Protein 1TY4 (pdb70)

Foldseek 3Di:
DPLLPQLLLLLLLLLQVLLVVLVGDPPRDDRVVDDDPLSVNLLVVVCVVCVVVLVVVLVVCVPPVVSDDVVVVVVLVCLCVVDDPAQSAPVSSSVLSSSLSNNSNVPDPVCPVCNVVSSVSSSVVCVVRPPVGCVVRVHDSVVCVVVVCSVVVVD/DQCPDPLNQLLLLLLLLLQVLLVVLPGPPPRDDRPNDDDVLSVNLLVVLCVVPVVVLVVVLVVCVVPPVSDCVVVVVVLVCLLVPDDPAFVDPVSLSVLSSSLSNNSNVPDPVCPVCSVVSSVSSSVSVNVSCVPTCVVRVHDSVVCCVVVCSVVVD/DCVCVVVVVVVVVCVVVVPPDPVPDD/DVVCVVVVVVVVCVVVVVVVDPPD

GO terms:
  GO:0005515 protein binding (F, IPI)
  GO:0005096 GTPase activator activity (F, IDA)
  GO:0048471 perinuclear region of cytoplasm (C, IDA)
  GO:0005739 mitochondrion (C, IDA)
  GO:0005741 mitochondrial outer membrane (C, IDA)
  GO:0016020 membrane (C, IDA)
  GO:0031090 organelle membrane (C, IDA)
  GO:0043066 negative regulation of apoptotic process (P, IGI)
  GO:0043066 negative regulation of apoptotic process (P, IMP)
  GO:0043069 negative regulation of programmed cell death (P, IMP)
  GO:0010636 positive regulation of mitochondrial fusion (P, IMP)
  GO:0000423 mitophagy (P, IMP)
  GO:0005739 mitochondrion (C, EXP)
  GO:0043065 positive regulation of apoptotic process (P, EXP)
  GO:1900118 negative regulation of execution phase of apoptosis (P, IMP)
  GO:0098793 presynapse (C, IDA)
  GO:0043025 neuronal cell body (C, IDA)
  GO:0005737 cytoplasm (C, IDA)
  GO:0016485 protein processing (P, IDA)
  GO:0031333 negative regulation of protein-containing complex assembly (P, IDA)

InterPro domains:
  IPR002475 Bcl2-like [PS50062] (116-223)
  IPR003093 Apoptosis regulator, Bcl-2 protein, BH4 [PF02180] (76-100)
  IPR003093 Apoptosis regulator, Bcl-2 protein, BH4 [PS50063] (80-99)
  IPR003093 Apoptosis regulator, Bcl-2 protein, BH4 [SM00265] (76-102)
  IPR020717 Apoptosis regulator, Bcl-2, BH1 motif, conserved site [PS01080] (160-179)
  IPR026298 Bcl-2 family [PTHR11256] (74-233)
  IPR026298 Bcl-2 family [cd06845] (86-227)
  IPR036834 Bcl-2-like superfamily [G3DSA:1.10.437.10] (67-251)
  IPR036834 Bcl-2-like superfamily [SSF56854] (71-233)
  IPR046371 Bcl-2, Bcl-2 homology region 1-3 [PF00452] (116-221)
  IPR046371 Bcl-2, Bcl-2 homology region 1-3 [SM00337] (116-221)

Secondary structure (DSSP, 8-state):
--GGG-HHHHHHHHHHHHHHHT---TTPPP-TT---TTT----HHHHHHHHHHHHHHHHHHHTSGGG-SHHHHHHHHHHHHS--SS---HHHHHHHHHHHHHHHH---TTTGGGHHHHHHHHHHHHHHHHTTSSTTTT--TTT--TTT--TGGG-/-GGGSGGG-HHHHHHHHHHHHHHHT---TTPPP-TT---TTT----HHHHHHTHHHHHHHHHHHHTSGGG-SHHHHHHHHHHHHS--SS---HHHHHHHHHHHHHHHH---HHHHTTHHHHHHHHHHHHHHHHHTTTTTTT--TTT--TTT--TTT-/--HHHHHHHHHH--HHHHH---S---/--HHHHHHHHHH--HHHHH-----

Solvent-accessible surface area: 18486 Å² total

Nearest PDB structures (foldseek):
  1pq1-assembly1_A  TM=7.689E-01  e=1.320E-03  Mus musculus
  6o6f-assembly2_B  TM=6.366E-01  e=3.221E-03  Homo sapiens
  6b4u-assembly1_A  TM=5.706E-01  e=8.676E-03  Homo sapiens
  2mhs-assembly1_A  TM=6.722E-01  e=3.474E-02  Homo sapiens
  4zbi-assembly4_D  TM=5.937E-01  e=2.712E-02  Homo sapiens

B-factor: mean 44.04, std 20.08, range [1.0, 125.88]

Radius of gyration: 24.67 Å; Cα contacts (8 Å, |Δi|>4): 377; chains: 4; bounding box: 52×61×64 Å

Organism: Caenorhabditis elegans (NCBI:txid6239)

Structure (mmCIF, N/CA/C/O backbone):
data_1TY4
#
_entry.id   1TY4
#
_cell.length_a   93.713
_cell.length_b   93.713
_cell.length_c   57.447
_cell.angle_alpha   90.00
_cell.angle_beta   90.00
_cell.angle_gamma   90.00
#
_symmetry.space_group_name_H-M   'P 43'
#
loop_
_entity.id
_entity.type
_entity.pdbx_description
1 polymer 'Apoptosis regulator ced-9'
2 polymer 'EGg Laying defective EGL-1, programmed cell death activator'
3 water water
#
loop_
_atom_site.group_PDB
_atom_site.id
_atom_site.type_symbol
_atom_site.label_atom_id
_atom_site.label_alt_id
_atom_site.label_comp_id
_atom_site.label_asym_id
_atom_site.label_entity_id
_atom_site.label_seq_id
_atom_site.pdbx_PDB_ins_code
_atom_site.Cartn_x
_atom_site.Cartn_y
_atom_site.Cartn_z
_atom_site.occupancy
_atom_site.B_iso_or_equiv
_atom_site.auth_seq_id
_atom_site.auth_comp_id
_atom_site.auth_asym_id
_atom_site.auth_atom_id
_atom_site.pdbx_PDB_model_num
ATOM 1 N N . GLU A 1 7 ? 66.771 69.657 -14.023 1.00 68.61 74 GLU A N 1
ATOM 2 C CA . GLU A 1 7 ? 66.490 68.300 -13.470 1.00 67.84 74 GLU A CA 1
ATOM 3 C C . GLU A 1 7 ? 66.812 67.214 -14.494 1.00 66.47 74 GLU A C 1
ATOM 4 O O . GLU A 1 7 ? 65.958 66.821 -15.292 1.00 66.51 74 GLU A O 1
ATOM 6 N N . GLU A 1 8 ? 68.052 66.737 -14.470 1.00 61.77 75 GLU A N 1
ATOM 7 C CA . GLU A 1 8 ? 68.489 65.687 -15.385 1.00 57.95 75 GLU A CA 1
ATOM 8 C C . GLU A 1 8 ? 67.694 64.416 -15.100 1.00 54.26 75 GLU A C 1
ATOM 9 O O . GLU A 1 8 ? 67.652 63.953 -13.963 1.00 53.58 75 GLU A O 1
ATOM 15 N N . PRO A 1 9 ? 67.063 63.830 -16.133 1.00 51.15 76 PRO A N 1
ATOM 16 C CA . PRO A 1 9 ? 66.278 62.605 -15.935 1.00 48.67 76 PRO A CA 1
ATOM 17 C C . PRO A 1 9 ? 67.123 61.538 -15.253 1.00 46.10 76 PRO A C 1
ATOM 18 O O . PRO A 1 9 ? 66.618 60.648 -14.565 1.00 44.84 76 PRO A O 1
ATOM 22 N N . ARG A 1 10 ? 68.426 61.663 -15.459 1.00 42.44 77 ARG A N 1
ATOM 23 C CA . ARG A 1 10 ? 69.432 60.771 -14.902 1.00 39.57 77 ARG A CA 1
ATOM 24 C C . ARG A 1 10 ? 69.416 60.803 -13.366 1.00 36.01 77 ARG A C 1
ATOM 25 O O . ARG A 1 10 ? 69.729 59.817 -12.705 1.00 32.32 77 ARG A O 1
ATOM 33 N N . LEU A 1 11 ? 69.040 61.943 -12.804 1.00 35.00 78 LEU A N 1
ATOM 34 C CA . LEU A 1 11 ? 69.037 62.096 -11.355 1.00 35.61 78 LEU A CA 1
ATOM 35 C C . LEU A 1 11 ? 67.653 62.055 -10.710 1.00 34.33 78 LEU A C 1
ATOM 36 O O . LEU A 1 11 ? 6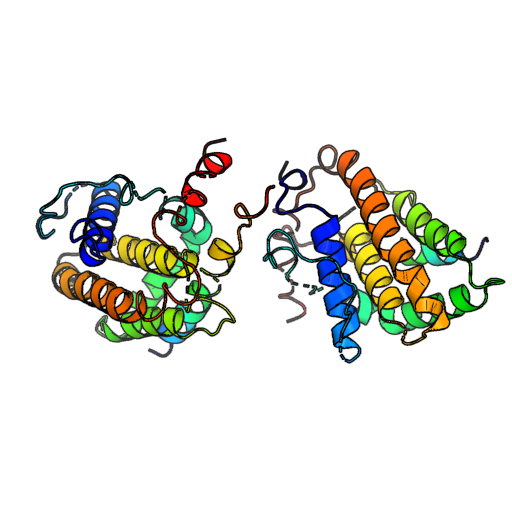7.466 62.554 -9.600 1.00 33.02 78 LEU A O 1
ATOM 41 N N . ASP A 1 12 ? 66.688 61.450 -11.395 1.00 35.55 79 ASP A N 1
ATOM 42 C CA . ASP A 1 12 ? 65.334 61.367 -10.853 1.00 35.63 79 ASP A CA 1
ATOM 43 C C . ASP A 1 12 ? 65.335 60.607 -9.533 1.00 33.40 79 ASP A C 1
ATOM 44 O O . ASP A 1 12 ? 65.899 59.519 -9.434 1.00 32.76 79 ASP A O 1
ATOM 49 N N . ILE A 1 13 ? 64.694 61.193 -8.530 1.00 31.45 80 ILE A N 1
ATOM 50 C CA . ILE A 1 13 ? 64.599 60.601 -7.201 1.00 32.15 80 ILE A CA 1
ATOM 51 C C . ILE A 1 13 ? 64.187 59.128 -7.203 1.00 31.58 80 ILE A C 1
ATOM 52 O O . ILE A 1 13 ? 64.796 58.306 -6.514 1.00 30.47 80 ILE A O 1
ATOM 57 N N . GLU A 1 14 ? 63.151 58.794 -7.966 1.00 31.73 81 GLU A N 1
ATOM 58 C CA . GLU A 1 14 ? 62.676 57.415 -8.031 1.00 31.58 81 GLU A CA 1
ATOM 59 C C . GLU A 1 14 ? 63.850 56.498 -8.364 1.00 30.17 81 GLU A C 1
ATOM 60 O O . GLU A 1 14 ? 63.932 55.363 -7.883 1.00 29.69 81 GLU A O 1
ATOM 66 N N . GLY A 1 15 ? 64.765 57.004 -9.184 1.00 29.28 82 GLY A N 1
ATOM 67 C CA . GLY A 1 15 ? 65.940 56.235 -9.555 1.00 26.85 82 GLY A CA 1
ATOM 68 C C . GLY A 1 15 ? 66.832 55.949 -8.356 1.00 27.03 82 GLY A C 1
ATOM 69 O O . GLY A 1 15 ? 67.381 54.853 -8.237 1.00 25.99 82 GLY A O 1
ATOM 70 N N . PHE A 1 16 ? 66.993 56.928 -7.467 1.00 24.64 83 PHE A N 1
ATOM 71 C CA . PHE A 1 16 ? 67.821 56.724 -6.277 1.00 26.73 83 PHE A CA 1
ATOM 72 C C . PHE A 1 16 ? 67.185 55.695 -5.343 1.00 24.80 83 PHE A C 1
ATOM 73 O O . PHE A 1 16 ? 67.859 54.820 -4.796 1.00 23.55 83 PHE A O 1
ATOM 81 N N . VAL A 1 17 ? 65.878 55.806 -5.151 1.00 26.44 84 VAL A N 1
ATOM 82 C CA . VAL A 1 17 ? 65.189 54.875 -4.273 1.00 25.17 84 VAL A CA 1
ATOM 83 C C . VAL A 1 17 ? 65.278 53.455 -4.799 1.00 26.13 84 VAL A C 1
ATOM 84 O O . VAL A 1 17 ? 65.645 52.533 -4.067 1.00 27.66 84 VAL A O 1
ATOM 88 N N . VAL A 1 18 ? 64.961 53.282 -6.074 1.00 27.60 85 VAL A N 1
ATOM 89 C CA . VAL A 1 18 ? 65.004 51.964 -6.692 1.00 30.42 85 VAL A CA 1
ATOM 90 C C . VAL A 1 18 ? 66.391 51.334 -6.601 1.00 29.90 85 VAL A C 1
ATOM 91 O O . VAL A 1 18 ? 66.528 50.176 -6.208 1.00 29.68 85 VAL A O 1
ATOM 95 N N . ASP A 1 19 ? 67.422 52.089 -6.958 1.00 28.83 86 ASP A N 1
ATOM 96 C CA . ASP A 1 19 ? 68.771 51.543 -6.893 1.00 30.29 86 ASP A CA 1
ATOM 97 C C . ASP A 1 19 ? 69.175 51.163 -5.473 1.00 28.44 86 ASP A C 1
ATOM 98 O O . ASP A 1 19 ? 69.712 50.078 -5.248 1.00 28.86 86 ASP A O 1
ATOM 103 N N . TYR A 1 20 ? 68.921 52.043 -4.510 1.00 26.73 87 TYR A N 1
ATOM 104 C CA . TYR A 1 20 ? 69.287 51.720 -3.137 1.00 25.52 87 TYR A CA 1
ATOM 105 C C . TYR A 1 20 ? 68.480 50.530 -2.607 1.00 24.90 87 TYR A C 1
ATOM 106 O O . TYR A 1 20 ? 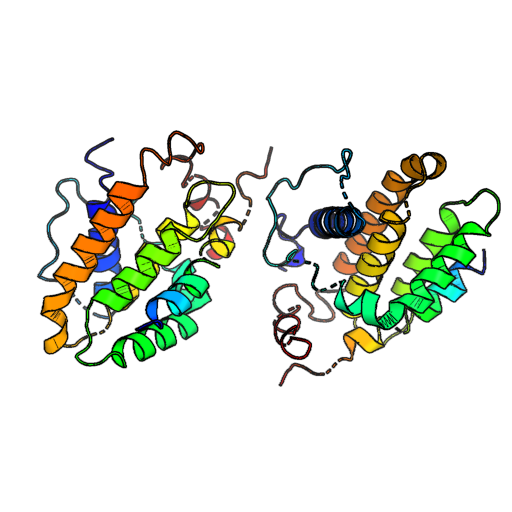69.041 49.607 -2.021 1.00 25.60 87 TYR A O 1
ATOM 115 N N . PHE A 1 21 ? 67.164 50.553 -2.790 1.00 25.83 88 PHE A N 1
ATOM 116 C CA . PHE A 1 21 ? 66.332 49.444 -2.318 1.00 25.69 88 PHE A CA 1
ATOM 117 C C . PHE A 1 21 ? 66.829 48.136 -2.936 1.00 25.03 88 PHE A C 1
ATOM 118 O O . PHE A 1 21 ? 66.951 47.117 -2.249 1.00 25.42 88 PHE A O 1
ATOM 126 N N . THR A 1 22 ? 67.133 48.167 -4.230 1.00 26.24 89 THR A N 1
ATOM 127 C CA . THR A 1 22 ? 67.632 46.972 -4.914 1.00 28.68 89 THR A CA 1
ATOM 128 C C . THR A 1 22 ? 68.952 46.535 -4.289 1.00 30.24 89 THR A C 1
ATOM 129 O O . THR A 1 22 ? 69.183 45.353 -4.043 1.00 30.93 89 THR A O 1
ATOM 133 N N . HIS A 1 23 ? 69.820 47.506 -4.038 1.00 32.11 90 HIS A N 1
ATOM 134 C CA . HIS A 1 23 ? 71.118 47.244 -3.440 1.00 32.77 90 HIS A CA 1
ATOM 135 C C . HIS A 1 23 ? 70.955 46.600 -2.065 1.00 32.55 90 HIS A C 1
ATOM 136 O O . HIS A 1 23 ? 71.554 45.561 -1.780 1.00 30.99 90 HIS A O 1
ATOM 143 N N . ARG A 1 24 ? 70.132 47.209 -1.216 1.00 31.93 91 ARG A N 1
ATOM 144 C CA . ARG A 1 24 ? 69.933 46.683 0.130 1.00 32.13 91 ARG A CA 1
ATOM 145 C C . ARG A 1 24 ? 69.296 45.294 0.137 1.00 31.97 91 ARG A C 1
ATOM 146 O O . ARG A 1 24 ? 69.668 44.446 0.948 1.00 31.05 91 ARG A O 1
ATOM 154 N N . ILE A 1 25 ? 68.339 45.058 -0.758 1.00 33.26 92 ILE A N 1
ATOM 155 C CA . ILE A 1 25 ? 67.699 43.749 -0.830 1.00 35.64 92 ILE A CA 1
ATOM 156 C C . ILE A 1 25 ? 68.739 42.696 -1.238 1.00 39.61 92 ILE A C 1
ATOM 157 O O . ILE A 1 25 ? 68.807 41.622 -0.642 1.00 37.18 92 ILE A O 1
ATOM 162 N N . ARG A 1 26 ? 69.554 43.010 -2.243 1.00 43.71 93 ARG A N 1
ATOM 163 C CA . ARG A 1 26 ? 70.579 42.076 -2.698 1.00 49.80 93 ARG A CA 1
ATOM 164 C C . ARG A 1 26 ? 71.620 41.837 -1.615 1.00 51.39 93 ARG A C 1
ATOM 165 O O . ARG A 1 26 ? 72.160 40.738 -1.497 1.00 51.34 93 ARG A O 1
ATOM 173 N N . GLN A 1 27 ? 71.896 42.868 -0.825 1.00 53.08 94 GLN A N 1
ATOM 174 C CA . GLN A 1 27 ? 72.866 42.763 0.256 1.00 55.81 94 GLN A CA 1
ATOM 175 C C . GLN A 1 27 ? 72.331 41.807 1.325 1.00 54.39 94 GLN A C 1
ATOM 176 O O . GLN A 1 27 ? 73.076 41.327 2.178 1.00 54.03 94 GLN A O 1
ATOM 182 N N . ASN A 1 28 ? 71.032 41.533 1.269 1.00 53.21 95 ASN A N 1
ATOM 183 C CA . ASN A 1 28 ? 70.393 40.652 2.236 1.00 52.35 95 ASN A CA 1
ATOM 184 C C . ASN A 1 28 ? 70.338 39.225 1.691 1.00 52.97 95 ASN A C 1
ATOM 185 O O . ASN A 1 28 ? 69.596 38.383 2.197 1.00 52.84 95 ASN A O 1
ATOM 190 N N . GLY A 1 29 ? 71.122 38.968 0.649 1.00 53.53 96 GLY A N 1
ATOM 191 C CA . GLY A 1 29 ? 71.161 37.642 0.058 1.00 55.33 96 GLY A CA 1
ATOM 192 C C . GLY A 1 29 ? 70.094 37.349 -0.979 1.00 57.58 96 GLY A C 1
ATOM 193 O O . GLY A 1 29 ? 70.050 36.247 -1.522 1.00 58.67 96 GLY A O 1
ATOM 202 N N . GLU A 1 31 ? 67.321 38.837 -4.378 1.00 69.11 98 GLU A N 1
ATOM 203 C CA . GLU A 1 31 ? 67.256 39.553 -5.645 1.00 73.38 98 GLU A CA 1
ATOM 204 C C . GLU A 1 31 ? 65.866 40.162 -5.744 1.00 72.68 98 GLU A C 1
ATOM 205 O O . GLU A 1 31 ? 64.876 39.491 -5.464 1.00 72.79 98 GLU A O 1
ATOM 211 N N . TRP A 1 32 ? 65.779 41.426 -6.135 1.00 71.85 99 TRP A N 1
ATOM 212 C CA . TRP A 1 32 ? 64.475 42.056 -6.275 1.00 72.06 99 TRP A CA 1
ATOM 213 C C . TRP A 1 32 ? 64.046 41.866 -7.726 1.00 75.38 99 TRP A C 1
ATOM 214 O O . TRP A 1 32 ? 64.614 42.474 -8.634 1.00 75.67 99 TRP A O 1
ATOM 225 N N . PHE A 1 33 ? 63.058 41.005 -7.945 1.00 79.36 100 PHE A N 1
ATOM 226 C CA . PHE A 1 33 ? 62.576 40.740 -9.295 1.00 82.86 100 PHE A CA 1
ATOM 227 C C . PHE A 1 33 ? 61.445 41.677 -9.696 1.00 80.29 100 PHE A C 1
ATOM 228 O O . PHE A 1 33 ? 60.945 41.612 -10.818 1.00 81.98 100 PHE A O 1
ATOM 236 N N . GLY A 1 34 ? 61.044 42.548 -8.778 1.00 76.95 101 GLY A N 1
ATOM 237 C CA . GLY A 1 34 ? 59.980 43.491 -9.075 1.00 72.29 101 GLY A CA 1
ATOM 238 C C . GLY A 1 34 ? 60.534 44.891 -9.245 1.00 69.30 101 GLY A C 1
ATOM 239 O O . GLY A 1 34 ? 59.784 45.857 -9.398 1.00 69.41 101 GLY A O 1
ATOM 240 N N . ALA A 1 35 ? 61.859 44.992 -9.218 1.00 65.58 102 ALA A N 1
ATOM 241 C CA . ALA A 1 35 ? 62.545 46.267 -9.357 1.00 63.15 102 ALA A CA 1
ATOM 242 C C . ALA A 1 35 ? 62.364 46.853 -10.749 1.00 61.60 102 ALA A C 1
ATOM 243 O O . ALA A 1 35 ? 62.738 46.235 -11.745 1.00 59.66 102 ALA A O 1
ATOM 245 N N . PRO A 1 36 ? 61.764 48.049 -10.840 1.00 61.50 103 PRO A N 1
ATOM 246 C CA . PRO A 1 36 ? 61.596 48.626 -12.172 1.00 62.80 103 PRO A CA 1
ATOM 247 C C . PRO A 1 36 ? 62.991 48.909 -12.709 1.00 65.07 103 PRO A C 1
ATOM 248 O O . PRO A 1 36 ? 63.973 48.854 -11.963 1.00 64.22 103 PRO A O 1
ATOM 252 N N . GLY A 1 37 ? 63.087 49.205 -13.996 1.00 67.24 104 GLY A N 1
ATOM 253 C CA . GLY A 1 37 ? 64.391 49.466 -14.567 1.00 69.46 104 GLY A CA 1
ATOM 254 C C . GLY A 1 37 ? 64.875 50.895 -14.430 1.00 70.20 104 GLY A C 1
ATOM 255 O O . GLY A 1 37 ? 64.087 51.827 -14.252 1.00 70.46 104 GLY A O 1
ATOM 256 N N . LEU A 1 38 ? 66.192 51.055 -14.488 1.00 71.08 105 LEU A N 1
ATOM 257 C CA . LEU A 1 38 ? 66.823 52.365 -14.428 1.00 72.42 105 LEU A CA 1
ATOM 258 C C . LEU A 1 38 ? 67.250 52.622 -15.870 1.00 74.33 105 LEU A C 1
ATOM 259 O O . LEU A 1 38 ? 68.289 52.131 -16.318 1.00 74.50 105 LEU A O 1
ATOM 264 N N . PRO A 1 39 ? 66.447 53.391 -16.618 1.00 75.69 106 PRO A N 1
ATOM 265 C CA . PRO A 1 39 ? 66.760 53.690 -18.018 1.00 76.90 106 PRO A CA 1
ATOM 266 C C . PRO A 1 39 ? 68.205 54.087 -18.306 1.00 76.99 106 PRO A C 1
ATOM 267 O O . PRO A 1 39 ? 68.793 53.632 -19.286 1.00 78.61 106 PRO A O 1
ATOM 271 N N . CYS A 1 40 ? 68.778 54.920 -17.443 1.00 76.71 107 CYS A N 1
ATOM 272 C CA . CYS A 1 40 ? 70.147 55.399 -17.634 1.00 75.13 107 CYS A CA 1
ATOM 273 C C . CYS A 1 40 ? 71.247 54.549 -16.991 1.00 72.10 107 CYS A C 1
ATOM 274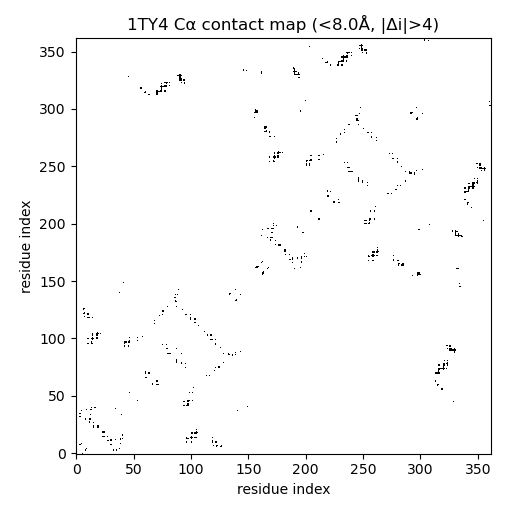 O O . CYS A 1 40 ? 72.433 54.830 -17.178 1.00 71.05 107 CYS A O 1
ATOM 277 N N . GLY A 1 41 ? 70.861 53.520 -16.240 1.00 67.77 108 GLY A N 1
ATOM 278 C CA . GLY A 1 41 ? 71.845 52.668 -15.590 1.00 61.87 108 GLY A CA 1
ATOM 279 C C . GLY A 1 41 ? 72.3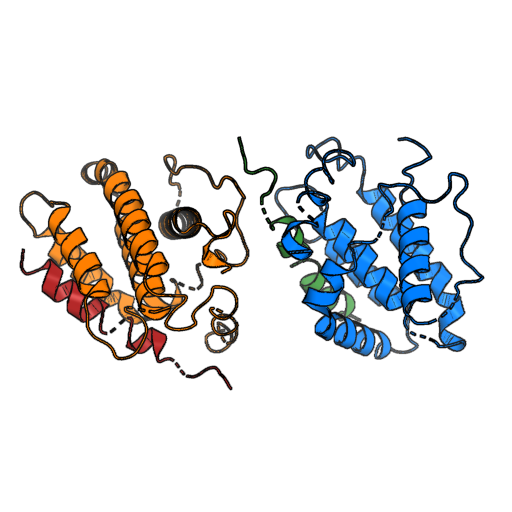30 53.222 -14.259 1.00 57.42 108 GLY A C 1
ATOM 280 O O . GLY A 1 41 ? 71.891 54.283 -13.823 1.00 55.86 108 GLY A O 1
ATOM 281 N N . VAL A 1 42 ? 73.245 52.505 -13.612 1.00 54.57 109 VAL A N 1
ATOM 282 C CA . VAL A 1 42 ? 73.789 52.921 -12.319 1.00 51.24 109 VAL A CA 1
ATOM 283 C C . VAL A 1 42 ? 74.705 54.143 -12.403 1.00 49.72 109 VAL A C 1
ATOM 284 O O . VAL A 1 42 ? 75.773 54.095 -13.009 1.00 49.40 109 VAL A O 1
ATOM 288 N N . GLN A 1 43 ? 74.284 55.227 -11.763 1.00 47.68 110 GLN A N 1
ATOM 289 C CA . GLN A 1 43 ? 75.044 56.469 -11.757 1.00 47.87 110 GLN A CA 1
ATOM 290 C C . GLN A 1 43 ? 76.044 56.539 -10.604 1.00 47.05 110 GLN A C 1
ATOM 291 O O . GLN A 1 43 ? 75.965 55.765 -9.647 1.00 48.26 110 GLN A O 1
ATOM 297 N N . PRO A 1 44 ? 77.014 57.465 -10.690 1.00 44.82 111 PRO A N 1
ATOM 298 C CA . PRO A 1 44 ? 77.998 57.594 -9.613 1.00 42.37 111 PRO A CA 1
ATOM 299 C C . PRO A 1 44 ? 77.316 58.213 -8.392 1.00 39.49 111 PRO A C 1
ATOM 300 O O . PRO A 1 44 ? 77.713 57.970 -7.253 1.00 38.05 111 PRO A O 1
ATOM 304 N N . GLU A 1 45 ? 76.287 59.020 -8.633 1.00 36.08 112 GLU A N 1
ATOM 305 C CA . GLU A 1 45 ? 75.558 59.610 -7.523 1.00 35.08 112 GLU A CA 1
ATOM 306 C C . GLU A 1 45 ? 74.866 58.474 -6.767 1.00 33.86 112 GLU A C 1
ATOM 307 O O . GLU A 1 45 ? 74.750 58.528 -5.546 1.00 32.86 112 GLU A O 1
ATOM 313 N N . HIS A 1 46 ? 74.424 57.445 -7.494 1.00 33.16 113 HIS A N 1
ATOM 314 C CA . HIS A 1 46 ? 73.765 56.289 -6.876 1.00 35.36 113 HIS A CA 1
ATOM 315 C C . HIS A 1 46 ? 74.729 55.494 -5.995 1.00 36.88 113 HIS A C 1
ATOM 316 O O . HIS A 1 46 ? 74.367 55.044 -4.902 1.00 33.10 113 HIS A O 1
ATOM 323 N N . GLU A 1 47 ? 75.950 55.306 -6.483 1.00 39.32 114 GLU A N 1
ATOM 324 C CA . GLU A 1 47 ? 76.954 54.548 -5.744 1.00 45.01 114 GLU A CA 1
ATOM 325 C C . GLU A 1 47 ? 77.338 55.255 -4.448 1.00 41.50 114 GLU A C 1
ATOM 326 O O . GLU A 1 47 ? 77.697 54.609 -3.463 1.00 40.18 114 GLU A O 1
ATOM 348 N N . ARG A 1 50 ? 74.575 54.707 -1.958 1.00 29.52 117 ARG A N 1
ATOM 349 C CA . ARG A 1 50 ? 74.743 53.366 -1.401 1.00 31.18 117 ARG A CA 1
ATOM 350 C C . ARG A 1 50 ? 75.696 53.409 -0.205 1.00 32.36 117 ARG A C 1
ATOM 351 O O . ARG A 1 50 ? 75.447 52.780 0.832 1.00 31.56 117 ARG A O 1
ATOM 359 N N . VAL A 1 51 ? 76.796 54.145 -0.360 1.00 32.45 118 VAL A N 1
ATOM 360 C CA . VAL A 1 51 ? 77.784 54.264 0.708 1.00 32.40 118 VAL A CA 1
ATOM 361 C C . VAL A 1 51 ? 77.204 55.010 1.906 1.00 31.66 118 VAL A C 1
ATOM 362 O O . VAL A 1 51 ? 77.278 54.529 3.037 1.00 32.04 118 VAL A O 1
ATOM 374 N N . GLY A 1 53 ? 74.150 55.440 2.708 1.00 31.66 120 GLY A N 1
ATOM 375 C CA . GLY A 1 53 ? 73.108 54.622 3.293 1.00 32.81 120 GLY A CA 1
ATOM 376 C C . GLY A 1 53 ? 73.641 53.517 4.180 1.00 32.36 120 GLY A C 1
ATOM 377 O O . GLY A 1 53 ? 73.061 53.224 5.228 1.00 31.39 120 GLY A O 1
ATOM 378 N N . THR A 1 54 ? 74.740 52.898 3.756 1.00 32.90 121 THR A N 1
ATOM 379 C CA . THR A 1 54 ? 75.364 51.824 4.521 1.00 33.44 121 THR A CA 1
ATOM 380 C C . THR A 1 54 ? 75.949 52.384 5.817 1.00 33.05 121 THR A C 1
ATOM 381 O O . THR A 1 54 ? 75.777 51.799 6.891 1.00 32.64 121 THR A O 1
ATOM 385 N N . ILE A 1 55 ? 76.625 53.525 5.714 1.00 32.14 122 ILE A N 1
ATOM 386 C CA . ILE A 1 55 ? 77.212 54.165 6.890 1.00 33.82 122 ILE A CA 1
ATOM 387 C C . ILE A 1 55 ? 76.096 54.513 7.862 1.00 33.73 122 ILE A C 1
ATOM 388 O O . ILE A 1 55 ? 76.194 54.255 9.057 1.00 34.78 122 ILE A O 1
ATOM 393 N N . PHE A 1 56 ? 75.029 55.100 7.338 1.00 32.35 123 PHE A N 1
ATOM 394 C CA . PHE A 1 56 ? 73.910 55.493 8.177 1.00 32.64 123 PHE A CA 1
ATOM 395 C C . PHE A 1 56 ? 73.315 54.306 8.941 1.00 32.63 123 PHE A C 1
ATOM 396 O O . PHE A 1 56 ? 73.072 54.390 10.150 1.00 30.37 123 PHE A O 1
ATOM 404 N N . GLU A 1 57 ? 73.086 53.201 8.236 1.00 32.75 124 GLU A N 1
ATOM 405 C CA . GLU A 1 57 ? 72.496 52.021 8.860 1.00 33.00 124 GLU A CA 1
ATOM 406 C C . GLU A 1 57 ? 73.373 51.399 9.938 1.00 34.92 124 GLU A C 1
ATOM 407 O O . GLU A 1 57 ? 72.874 50.977 10.982 1.00 34.02 124 GLU A O 1
ATOM 413 N N . LYS A 1 58 ? 74.676 51.332 9.687 1.00 37.91 125 LYS A N 1
ATOM 414 C CA . LYS A 1 58 ? 75.587 50.744 10.661 1.00 40.40 125 LYS A CA 1
ATOM 415 C C . LYS A 1 58 ? 75.560 51.511 11.978 1.00 39.43 125 LYS A C 1
ATOM 416 O O . LYS A 1 58 ? 75.665 50.917 13.049 1.00 38.11 125 LYS A O 1
ATOM 422 N N . LYS A 1 59 ? 75.399 52.827 11.894 1.00 39.65 126 LYS A N 1
ATOM 423 C CA . LYS A 1 59 ? 75.347 53.672 13.083 1.00 40.46 126 LYS A CA 1
ATOM 424 C C . LYS A 1 59 ? 74.112 53.401 13.935 1.00 39.78 126 LYS A C 1
ATOM 425 O O . LYS A 1 59 ? 74.163 53.465 15.161 1.00 40.17 126 LYS A O 1
ATOM 431 N N . HIS A 1 60 ? 72.999 53.099 13.276 1.00 38.82 127 HIS A N 1
ATOM 432 C CA . HIS A 1 60 ? 71.741 52.895 13.976 1.00 36.68 127 HIS A CA 1
ATOM 433 C C . HIS A 1 60 ? 71.090 51.535 13.759 1.00 34.84 127 HIS A C 1
ATOM 434 O O . HIS A 1 60 ? 69.878 51.391 13.922 1.00 33.61 127 HIS A O 1
ATOM 441 N N . ALA A 1 61 ? 71.896 50.541 13.407 1.00 35.08 128 ALA A N 1
ATOM 442 C CA . ALA A 1 61 ? 71.404 49.188 13.153 1.00 34.56 128 ALA A CA 1
ATOM 443 C C . ALA A 1 61 ? 70.400 48.659 14.189 1.00 35.13 128 ALA A C 1
ATOM 444 O O . ALA A 1 61 ? 69.319 48.177 13.834 1.00 31.14 128 ALA A O 1
ATOM 446 N N . GLU A 1 62 ? 70.759 48.756 15.465 1.00 37.27 129 GLU A N 1
ATOM 447 C CA . GLU A 1 62 ? 69.905 48.263 16.539 1.00 41.68 129 GLU A CA 1
ATOM 448 C C . GLU A 1 62 ? 68.559 48.977 16.551 1.00 38.77 129 GLU A C 1
ATOM 449 O O . GLU A 1 62 ? 67.515 48.343 16.704 1.00 37.16 129 GLU A O 1
ATOM 455 N N . ASN A 1 63 ? 68.593 50.297 16.392 1.00 36.48 130 ASN A N 1
ATOM 456 C CA . ASN A 1 63 ? 67.378 51.097 16.362 1.00 35.31 130 ASN A CA 1
ATOM 457 C C . ASN A 1 63 ? 66.511 50.695 15.166 1.00 32.92 130 ASN A C 1
ATOM 458 O O . ASN A 1 63 ? 65.297 50.569 15.294 1.00 31.57 130 ASN A O 1
ATOM 463 N N . PHE A 1 64 ? 67.136 50.493 14.008 1.00 30.02 131 PHE A N 1
ATOM 464 C CA . PHE A 1 64 ? 66.401 50.096 12.809 1.00 29.29 131 PHE A CA 1
ATOM 465 C C . PHE A 1 64 ? 65.651 48.801 13.093 1.00 30.12 131 PHE A C 1
ATOM 466 O O . PHE A 1 64 ? 64.505 48.630 12.683 1.00 28.45 131 PHE A O 1
ATOM 474 N N . GLU A 1 65 ? 66.306 47.893 13.809 1.00 31.83 132 GLU A N 1
ATOM 475 C CA . GLU A 1 65 ? 65.708 46.605 14.135 1.00 35.66 132 GLU A CA 1
ATOM 476 C C . GLU A 1 65 ? 64.467 46.790 15.001 1.00 31.46 132 GLU A C 1
ATOM 477 O O . GLU A 1 65 ? 63.428 46.165 14.760 1.00 28.87 132 GLU A O 1
ATOM 483 N N . THR A 1 66 ? 64.591 47.654 16.005 1.00 29.28 133 THR A N 1
ATOM 484 C CA . THR A 1 66 ? 63.496 47.962 16.921 1.00 27.10 133 THR A CA 1
ATOM 485 C C . THR A 1 66 ? 62.353 48.654 16.185 1.00 24.49 133 THR A C 1
ATOM 486 O O . THR A 1 66 ? 61.184 48.344 16.416 1.00 24.37 133 THR A O 1
ATOM 490 N N . PHE A 1 67 ? 62.685 49.596 15.305 1.00 23.04 134 PHE A N 1
ATOM 491 C CA . PHE A 1 67 ? 61.655 50.306 14.545 1.00 21.44 134 PHE A CA 1
ATOM 492 C C . PHE A 1 67 ? 60.823 49.305 13.741 1.00 21.36 134 PHE A C 1
ATOM 493 O O . PHE A 1 67 ? 59.603 49.401 13.685 1.00 18.27 134 PHE A O 1
ATOM 501 N N . CYS A 1 68 ? 61.496 48.339 13.123 1.00 23.36 135 CYS A N 1
ATOM 502 C CA . CYS A 1 68 ? 60.816 47.318 12.331 1.00 25.05 135 CYS A CA 1
ATOM 503 C C . CYS A 1 68 ? 59.842 46.512 13.189 1.00 26.82 135 CYS A C 1
ATOM 504 O O . CYS A 1 68 ? 58.699 46.269 12.802 1.00 28.10 135 CYS A O 1
ATOM 507 N N . GLU A 1 69 ? 60.312 46.095 14.360 1.00 26.93 136 GLU A N 1
ATOM 508 C CA . GLU A 1 69 ? 59.505 45.323 15.291 1.00 26.45 136 GLU A CA 1
ATOM 509 C C . GLU A 1 69 ? 58.263 46.104 15.708 1.00 25.38 136 GLU A C 1
ATOM 510 O O . GLU A 1 69 ? 57.163 45.553 15.747 1.00 23.33 136 GLU A O 1
ATOM 516 N N . GLN A 1 70 ? 58.431 47.387 16.009 1.00 23.31 137 GLN A N 1
ATOM 517 C CA . GLN A 1 70 ? 57.291 48.219 16.403 1.00 24.67 137 GLN A CA 1
ATOM 518 C C . GLN A 1 70 ? 56.298 48.384 15.246 1.00 23.24 137 GLN A C 1
ATOM 519 O O . GLN A 1 70 ? 55.086 48.402 15.452 1.00 22.54 137 GLN A O 1
ATOM 525 N N . LEU A 1 71 ? 56.813 48.494 14.027 1.00 23.70 138 LEU A N 1
ATOM 526 C CA . LEU A 1 71 ? 55.954 48.652 12.855 1.00 24.63 138 LEU A CA 1
ATOM 527 C C . LEU A 1 71 ? 55.166 47.361 12.620 1.00 26.35 138 LEU A C 1
ATOM 528 O O . LEU A 1 71 ? 54.036 47.393 12.133 1.00 27.17 138 LEU A O 1
ATOM 533 N N . LEU A 1 72 ? 55.772 46.228 12.963 1.00 25.26 139 LEU A N 1
ATOM 534 C CA . LEU A 1 72 ? 55.123 44.933 12.809 1.00 27.58 139 LEU A CA 1
ATOM 535 C C . LEU A 1 72 ? 54.070 44.692 13.893 1.00 27.49 139 LEU A C 1
ATOM 536 O O . LEU A 1 72 ? 53.288 43.752 13.801 1.00 29.54 139 LEU A O 1
ATOM 541 N N . ALA A 1 73 ? 54.060 45.531 14.923 1.00 26.19 140 ALA A N 1
ATOM 542 C CA . ALA A 1 73 ? 53.097 45.378 16.004 1.00 26.43 140 ALA A CA 1
ATOM 543 C C . ALA A 1 73 ? 51.821 46.169 15.722 1.00 27.78 140 ALA A C 1
ATOM 544 O O . ALA A 1 73 ? 50.875 46.137 16.510 1.00 27.28 140 ALA A O 1
ATOM 546 N N . VAL A 1 74 ? 51.799 46.892 14.607 1.00 26.76 141 VAL A N 1
ATOM 547 C CA . VAL A 1 74 ? 50.607 47.647 14.246 1.00 28.02 141 VAL A CA 1
ATOM 548 C C . VAL A 1 74 ? 49.611 46.639 13.689 1.00 30.21 141 VAL A C 1
ATOM 549 O O . VAL A 1 74 ? 49.940 45.870 12.785 1.00 29.07 141 VAL A O 1
ATOM 553 N N . PRO A 1 75 ? 48.382 46.623 14.224 1.00 33.67 142 PRO A N 1
ATOM 554 C CA . PRO A 1 75 ? 47.335 45.696 13.770 1.00 36.65 142 PRO A CA 1
ATOM 555 C C . PRO A 1 75 ? 47.192 45.633 12.246 1.00 37.76 142 PRO A C 1
ATOM 556 O O . PRO A 1 75 ? 47.080 46.670 11.580 1.00 38.25 142 PRO A O 1
ATOM 560 N N . ARG A 1 76 ? 47.195 44.411 11.711 1.00 37.95 143 ARG A N 1
ATOM 561 C CA . ARG A 1 76 ? 47.058 44.171 10.271 1.00 39.05 143 ARG A CA 1
ATOM 562 C C . ARG A 1 76 ? 48.293 44.608 9.485 1.00 36.37 143 ARG A C 1
ATOM 563 O O . ARG A 1 76 ? 48.341 44.485 8.259 1.00 33.07 143 ARG A O 1
ATOM 571 N N . ILE A 1 77 ? 49.290 45.104 10.209 1.00 32.43 144 ILE A N 1
ATOM 572 C CA . ILE A 1 77 ? 50.525 45.585 9.609 1.00 31.22 144 ILE A CA 1
ATOM 573 C C . ILE A 1 77 ? 50.203 46.590 8.510 1.00 30.99 144 ILE A C 1
ATOM 574 O O . ILE A 1 77 ? 50.648 46.459 7.366 1.00 30.48 144 ILE A O 1
ATOM 579 N N . SER A 1 78 ? 49.411 47.589 8.886 1.00 29.89 145 SER A N 1
ATOM 580 C CA . SER A 1 78 ? 48.986 48.664 7.997 1.00 29.74 145 SER A CA 1
ATOM 581 C C . SER A 1 78 ? 50.186 49.468 7.482 1.00 27.22 145 SER A C 1
ATOM 582 O O . SER A 1 78 ? 51.249 49.455 8.086 1.00 24.06 145 SER A O 1
ATOM 585 N N . PHE A 1 79 ? 50.000 50.179 6.374 1.00 26.90 146 PHE A N 1
ATOM 586 C CA . PHE A 1 79 ? 51.073 50.973 5.792 1.00 25.33 146 PHE A CA 1
ATOM 587 C C . PHE A 1 79 ? 51.108 52.415 6.299 1.00 25.71 146 PHE A C 1
ATOM 588 O O . PHE A 1 79 ? 52.149 53.068 6.244 1.00 23.25 146 PHE A O 1
ATOM 596 N N . SER A 1 80 ? 49.979 52.914 6.795 1.00 26.24 147 SER A N 1
ATOM 597 C CA . SER A 1 80 ? 49.920 54.307 7.233 1.00 28.23 147 SER A CA 1
ATOM 598 C C . SER A 1 80 ? 50.925 54.706 8.317 1.00 25.90 147 SER A C 1
ATOM 599 O O . SER A 1 80 ? 51.471 55.809 8.273 1.00 28.12 147 SER A O 1
ATOM 602 N N . PRO A 1 81 ? 51.193 53.828 9.301 1.00 25.47 148 PRO A N 1
ATOM 603 C CA . PRO A 1 81 ? 52.172 54.256 10.311 1.00 23.94 148 PRO A CA 1
ATOM 604 C C . PRO A 1 81 ? 53.546 54.553 9.708 1.00 23.51 148 PRO A C 1
ATOM 605 O O . PRO A 1 81 ? 54.284 55.392 10.221 1.00 23.34 148 PRO A O 1
ATOM 609 N N . TYR A 1 82 ? 53.900 53.855 8.631 1.00 22.50 149 TYR A N 1
ATOM 610 C CA . TYR A 1 82 ? 55.182 54.102 7.981 1.00 22.44 149 TYR A CA 1
ATOM 611 C C . TYR A 1 82 ? 55.113 55.480 7.313 1.00 22.88 149 TYR A C 1
ATOM 612 O O . TYR A 1 82 ? 56.091 56.227 7.294 1.00 19.07 149 TYR A O 1
ATOM 621 N N . GLN A 1 83 ? 53.955 55.811 6.750 1.00 23.25 150 GLN A N 1
ATOM 622 C CA . GLN A 1 83 ? 53.809 57.116 6.122 1.00 23.58 150 GLN A CA 1
ATOM 623 C C . GLN A 1 83 ? 53.985 58.155 7.220 1.00 22.72 150 GLN A C 1
ATOM 624 O O . GLN A 1 83 ? 54.586 59.199 6.993 1.00 23.99 150 GLN A O 1
ATOM 630 N N . ASP A 1 84 ? 53.480 57.860 8.417 1.00 22.52 151 ASP A N 1
ATOM 631 C CA . ASP A 1 84 ? 53.632 58.785 9.539 1.00 23.92 151 ASP A CA 1
ATOM 632 C C . ASP A 1 84 ? 55.118 58.981 9.840 1.00 25.40 151 ASP A C 1
ATOM 633 O O . ASP A 1 84 ? 55.547 60.084 10.178 1.00 24.05 151 ASP A O 1
ATOM 638 N N . VAL A 1 85 ? 55.904 57.909 9.726 1.00 23.34 152 VAL A N 1
ATOM 639 C CA . VAL A 1 85 ? 57.335 58.019 9.969 1.00 23.10 152 VAL A CA 1
ATOM 640 C C . VAL A 1 85 ? 57.935 59.021 8.986 1.00 25.53 152 VAL A C 1
ATOM 641 O O . VAL A 1 85 ? 58.540 60.024 9.380 1.00 25.52 152 VAL A O 1
ATOM 645 N N . VAL A 1 86 ? 57.766 58.725 7.700 1.00 24.25 153 VAL A N 1
ATOM 646 C CA . VAL A 1 86 ? 58.300 59.555 6.637 1.00 24.98 153 VAL A CA 1
ATOM 647 C C . VAL A 1 86 ? 57.838 61.008 6.696 1.00 26.35 153 VAL A C 1
ATOM 648 O O . VAL A 1 86 ? 58.647 61.925 6.560 1.00 26.57 153 VAL A O 1
ATOM 652 N N . ARG A 1 87 ? 56.543 61.216 6.898 1.00 28.65 154 ARG A N 1
ATOM 653 C CA . ARG A 1 87 ? 55.997 62.568 6.953 1.0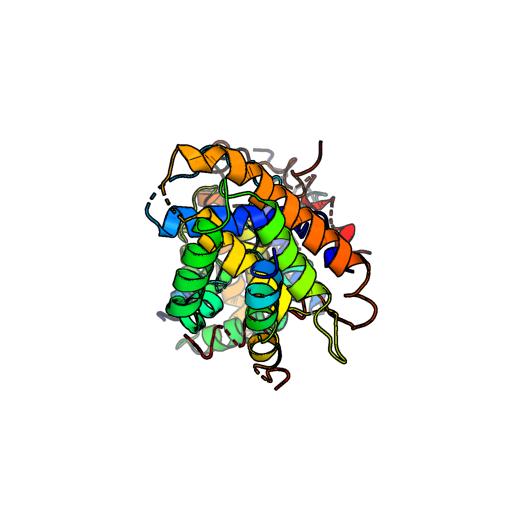0 30.49 154 ARG A CA 1
ATOM 654 C C . ARG A 1 87 ? 56.588 63.330 8.130 1.00 30.36 154 ARG A C 1
ATOM 655 O O . ARG A 1 87 ? 56.883 64.521 8.024 1.00 30.72 154 ARG A O 1
ATOM 663 N N . THR A 1 88 ? 56.773 62.635 9.249 1.00 29.26 155 THR A N 1
ATOM 664 C CA . THR A 1 88 ? 57.317 63.258 10.441 1.00 27.00 155 THR A CA 1
ATOM 665 C C . THR A 1 88 ? 58.747 63.714 10.206 1.00 29.11 155 THR A C 1
ATOM 666 O O . THR A 1 88 ? 59.137 64.792 10.655 1.00 30.93 155 THR A O 1
ATOM 670 N N . VAL A 1 89 ? 59.536 62.911 9.500 1.00 28.91 156 VAL A N 1
ATOM 671 C CA . VAL A 1 89 ? 60.919 63.297 9.242 1.00 28.98 156 VAL A CA 1
ATOM 672 C C . VAL A 1 89 ? 60.960 64.559 8.388 1.00 31.75 156 VAL A C 1
ATOM 673 O O . VAL A 1 89 ? 61.739 65.474 8.653 1.00 32.78 156 VAL A O 1
ATOM 677 N N . GLY A 1 90 ? 60.114 64.602 7.367 1.00 33.80 157 GLY A N 1
ATOM 678 C CA . GLY A 1 90 ? 60.070 65.756 6.489 1.00 38.36 157 GLY A CA 1
ATOM 679 C C . GLY A 1 90 ? 59.536 67.023 7.133 1.00 40.88 157 GLY A C 1
ATOM 680 O O . GLY A 1 90 ? 59.857 68.124 6.674 1.00 41.94 157 GLY A O 1
ATOM 681 N N . ASN A 1 91 ? 58.723 66.878 8.184 1.00 41.80 158 ASN A N 1
ATOM 682 C CA . ASN A 1 91 ? 58.155 68.036 8.869 1.00 43.86 158 ASN A CA 1
ATOM 683 C C . ASN A 1 91 ? 58.765 68.284 10.209 1.00 45.62 158 ASN A C 1
ATOM 684 O O . ASN A 1 91 ? 58.309 69.179 10.942 1.00 47.01 158 ASN A O 1
ATOM 689 N N . ALA A 1 92 ? 59.760 67.476 10.566 1.00 49.21 159 ALA A N 1
ATOM 690 C CA . ALA A 1 92 ? 60.450 67.754 11.806 1.00 53.93 159 ALA A CA 1
ATOM 691 C C . ALA A 1 92 ? 60.745 69.216 11.472 1.00 57.77 159 ALA A C 1
ATOM 692 O O . ALA A 1 92 ? 60.519 69.678 10.334 1.00 59.74 159 ALA A O 1
ATOM 694 N N . GLN A 1 93 ? 61.269 69.956 12.430 1.00 60.54 160 GLN A N 1
ATOM 695 C CA . GLN A 1 93 ? 61.462 71.369 12.181 1.00 64.62 160 GLN A CA 1
ATOM 696 C C . GLN A 1 93 ? 62.951 71.663 12.101 1.00 65.91 160 GLN A C 1
ATOM 697 O O . GLN A 1 93 ? 63.729 70.964 12.727 1.00 62.52 160 GLN A O 1
ATOM 703 N N . THR A 1 94 ? 63.357 72.677 11.336 1.00 69.82 161 THR A N 1
ATOM 704 C CA . THR A 1 94 ? 64.779 73.019 11.196 1.00 73.15 161 THR A CA 1
ATOM 705 C C . THR A 1 94 ? 64.941 74.417 10.603 1.00 72.45 161 THR A C 1
ATOM 706 O O . THR A 1 94 ? 64.003 74.951 10.017 1.00 74.17 161 THR A O 1
ATOM 710 N N . ASP A 1 95 ? 66.125 75.009 10.756 1.00 73.51 162 ASP A N 1
ATOM 711 C CA . ASP A 1 95 ? 66.388 76.337 10.209 1.00 74.09 162 ASP A CA 1
ATOM 712 C C . ASP A 1 95 ? 67.093 76.212 8.859 1.00 74.55 162 ASP A C 1
ATOM 713 O O . ASP A 1 95 ? 67.710 77.164 8.373 1.00 73.64 162 ASP A O 1
ATOM 715 N N . GLN A 1 96 ? 66.997 75.028 8.260 1.00 73.27 163 GLN A N 1
ATOM 716 C CA . GLN A 1 96 ? 67.610 74.754 6.964 1.00 72.95 163 GLN A CA 1
ATOM 717 C C . GLN A 1 96 ? 66.638 74.034 6.042 1.00 69.74 163 GLN A C 1
ATOM 718 O O . GLN A 1 96 ? 65.421 74.163 6.168 1.00 67.65 163 GLN A O 1
ATOM 724 N N . CYS A 1 97 ? 67.202 73.269 5.114 1.00 66.37 164 CYS A N 1
ATOM 725 C CA . CYS A 1 97 ? 66.426 72.499 4.156 1.00 63.44 164 CYS A CA 1
ATOM 726 C C . CYS A 1 97 ? 65.695 71.373 4.878 1.00 62.04 164 CYS A C 1
ATOM 727 O O . CYS A 1 97 ? 66.324 70.525 5.513 1.00 61.91 164 CYS A O 1
ATOM 730 N N . PRO A 1 98 ? 64.353 71.361 4.808 1.00 62.25 165 PRO A N 1
ATOM 731 C CA . PRO A 1 98 ? 63.576 70.307 5.472 1.00 61.06 165 PRO A CA 1
ATOM 732 C C . PRO A 1 98 ? 63.976 68.938 4.927 1.00 58.25 165 PRO A C 1
ATOM 733 O O . PRO A 1 98 ? 63.729 67.908 5.554 1.00 59.55 165 PRO A O 1
ATOM 745 N N . SER A 1 100 ? 67.272 67.919 3.988 1.00 41.96 167 SER A N 1
ATOM 746 C CA . SER A 1 100 ? 68.721 68.017 3.972 1.00 38.37 167 SER A CA 1
ATOM 747 C C . SER A 1 100 ? 69.312 66.692 3.490 1.00 37.26 167 SER A C 1
ATOM 748 O O . SER A 1 100 ? 68.608 65.683 3.401 1.00 35.01 167 SER A O 1
ATOM 751 N N . TYR A 1 101 ? 70.605 66.676 3.185 1.00 34.40 168 TYR A N 1
ATOM 752 C CA . TYR A 1 101 ? 71.197 65.430 2.735 1.00 33.03 168 TYR A CA 1
ATOM 753 C C . TYR A 1 101 ? 71.008 64.354 3.817 1.00 31.88 168 TYR A C 1
ATOM 754 O O . TYR A 1 101 ? 70.817 63.178 3.509 1.00 32.04 168 TYR A O 1
ATOM 763 N N . GLY A 1 102 ? 71.063 64.763 5.081 1.00 30.90 169 GLY A N 1
ATOM 764 C CA . GLY A 1 102 ? 70.895 63.821 6.178 1.00 30.54 169 GLY A CA 1
ATOM 765 C C . GLY A 1 102 ? 69.524 63.153 6.230 1.00 29.26 169 GLY A C 1
ATOM 766 O O . GLY A 1 102 ? 69.420 61.961 6.491 1.00 27.49 169 GLY A O 1
ATOM 767 N N . ARG A 1 103 ? 68.470 63.925 6.000 1.00 29.15 170 ARG A N 1
ATOM 768 C CA . ARG A 1 103 ? 67.126 63.382 6.016 1.00 31.28 170 ARG A CA 1
ATOM 769 C C . ARG A 1 103 ? 66.879 62.526 4.779 1.00 31.68 170 ARG A C 1
ATOM 770 O O . ARG A 1 103 ? 66.181 61.517 4.839 1.00 33.36 170 ARG A O 1
ATOM 778 N N . LEU A 1 104 ? 67.474 62.929 3.664 1.00 30.00 171 LEU A N 1
ATOM 779 C CA . LEU A 1 104 ? 67.357 62.192 2.421 1.00 29.65 171 LEU A CA 1
ATOM 780 C C . LEU A 1 104 ? 68.001 60.818 2.636 1.00 28.50 171 LEU A C 1
ATOM 781 O O . LEU A 1 104 ? 67.406 59.780 2.341 1.00 24.21 171 LEU A O 1
ATOM 786 N N . ILE A 1 105 ? 69.223 60.823 3.160 1.00 26.71 172 ILE A N 1
ATOM 787 C CA . ILE A 1 105 ? 69.950 59.584 3.413 1.00 26.45 172 ILE A CA 1
ATOM 788 C C . ILE A 1 105 ? 69.234 58.720 4.457 1.00 26.05 172 ILE A C 1
ATOM 789 O O . ILE A 1 105 ? 69.157 57.501 4.315 1.00 24.70 172 ILE A O 1
ATOM 794 N N . GLY A 1 106 ? 68.715 59.362 5.498 1.00 24.87 173 GLY A N 1
ATOM 795 C CA . GLY A 1 106 ? 68.016 58.640 6.546 1.00 24.16 173 GLY A CA 1
ATOM 796 C C . GLY A 1 106 ? 66.777 57.919 6.044 1.00 24.43 173 GLY A C 1
ATOM 797 O O . GLY A 1 106 ? 66.557 56.751 6.367 1.00 22.66 173 GLY A O 1
ATOM 798 N N . LEU A 1 107 ? 65.970 58.620 5.250 1.00 24.04 174 LEU A N 1
ATOM 799 C CA . LEU A 1 107 ? 64.751 58.057 4.689 1.00 20.46 174 LEU A CA 1
ATOM 800 C C . LEU A 1 107 ? 65.048 56.934 3.700 1.00 23.05 174 LEU A C 1
ATOM 801 O O . LEU A 1 107 ? 64.386 55.891 3.707 1.00 22.86 174 LEU A O 1
ATOM 806 N N . ILE A 1 108 ? 66.045 57.125 2.845 1.00 22.43 175 ILE A N 1
ATOM 807 C CA . ILE A 1 108 ? 66.359 56.087 1.884 1.00 23.46 175 ILE A CA 1
ATOM 808 C C . ILE A 1 108 ? 67.040 54.896 2.569 1.00 23.61 175 ILE A C 1
ATOM 809 O O . ILE A 1 108 ? 66.776 53.740 2.225 1.00 23.24 175 ILE A O 1
ATOM 814 N N . SER A 1 109 ? 67.884 55.166 3.562 1.00 21.42 176 SER A N 1
ATOM 815 C CA . SER A 1 109 ? 68.556 54.080 4.278 1.00 22.56 176 SER A CA 1
ATOM 816 C C . SER A 1 109 ? 67.549 53.235 5.074 1.00 21.97 176 SER A C 1
ATOM 817 O O . SER A 1 109 ? 67.596 52.009 5.036 1.00 21.27 176 SER A O 1
ATOM 820 N N . PHE A 1 110 ? 66.642 53.883 5.799 1.00 22.40 177 PHE A N 1
ATOM 821 C CA . PHE A 1 110 ? 65.647 53.137 6.573 1.00 21.43 177 PHE A CA 1
ATOM 822 C C . PHE A 1 110 ? 64.681 52.414 5.633 1.00 21.91 177 PHE A C 1
ATOM 823 O O . PHE A 1 110 ? 64.366 51.234 5.836 1.00 22.33 177 PHE A O 1
ATOM 831 N N . GLY A 1 111 ? 64.211 53.125 4.607 1.00 20.50 178 GLY A N 1
ATOM 832 C CA . GLY A 1 111 ? 63.293 52.534 3.646 1.00 20.54 178 GLY A CA 1
ATOM 833 C C . GLY A 1 111 ? 63.889 51.302 2.981 1.00 20.94 178 GLY A C 1
ATOM 834 O O . GLY A 1 111 ? 63.191 50.322 2.737 1.00 23.08 178 GLY A O 1
ATOM 835 N N . GLY A 1 112 ? 65.184 51.349 2.687 1.00 21.73 179 GLY A N 1
ATOM 836 C CA . GLY A 1 112 ? 65.840 50.210 2.064 1.00 22.00 179 GLY A CA 1
ATOM 837 C C . GLY A 1 112 ? 65.939 49.063 3.056 1.00 22.82 179 GLY A C 1
ATOM 838 O O . GLY A 1 112 ? 65.781 47.894 2.699 1.00 19.53 179 GLY A O 1
ATOM 839 N N . PHE A 1 113 ? 66.208 49.398 4.314 1.00 21.95 180 PHE A N 1
ATOM 840 C CA . PHE A 1 113 ? 66.303 48.383 5.359 1.00 23.99 180 PHE A CA 1
ATOM 841 C C . PHE A 1 113 ? 64.959 47.656 5.457 1.00 24.21 180 PHE A C 1
ATOM 842 O O . PHE A 1 113 ? 64.902 46.428 5.481 1.00 22.86 180 PHE A O 1
ATOM 850 N N . VAL A 1 114 ? 63.880 48.432 5.522 1.00 23.58 181 VAL A N 1
ATOM 851 C CA . VAL A 1 114 ? 62.545 47.868 5.615 1.00 22.82 181 VAL A CA 1
ATOM 852 C C . VAL A 1 114 ? 62.209 47.034 4.383 1.00 23.04 181 VAL A C 1
ATOM 853 O O . VAL A 1 114 ? 61.602 45.972 4.496 1.00 21.52 181 VAL A O 1
ATOM 857 N N . ALA A 1 115 ? 62.599 47.520 3.209 1.00 23.24 182 ALA A N 1
ATOM 858 C CA . ALA A 1 115 ? 62.330 46.796 1.966 1.00 25.02 182 ALA A CA 1
ATOM 859 C C . ALA A 1 115 ? 62.979 45.417 2.007 1.00 26.47 182 ALA A C 1
ATOM 860 O O . ALA A 1 115 ? 62.370 44.419 1.616 1.00 26.23 182 ALA A O 1
ATOM 862 N N . ALA A 1 116 ? 64.221 45.366 2.474 1.00 27.60 183 ALA A N 1
ATOM 863 C CA . ALA A 1 116 ? 64.943 44.102 2.566 1.00 31.11 183 ALA A CA 1
ATOM 864 C C . ALA A 1 116 ? 64.258 43.127 3.532 1.00 33.11 183 ALA A C 1
ATOM 865 O O . ALA A 1 116 ? 64.183 41.923 3.262 1.00 31.67 183 ALA A O 1
ATOM 867 N N . LYS A 1 117 ? 63.754 43.638 4.652 1.00 33.84 184 LYS A N 1
ATOM 868 C CA . LYS A 1 117 ? 63.081 42.775 5.619 1.00 37.20 184 LYS A CA 1
ATOM 869 C C . LYS A 1 117 ? 61.742 42.275 5.088 1.00 34.99 184 LYS A C 1
ATOM 870 O O . LYS A 1 117 ? 61.403 41.101 5.236 1.00 33.34 184 LYS A O 1
ATOM 892 N N . GLU A 1 120 ? 61.609 39.191 2.805 1.00 33.47 187 GLU A N 1
ATOM 893 C CA . GLU A 1 120 ? 61.805 37.890 3.443 1.00 35.73 187 GLU A CA 1
ATOM 894 C C . GLU A 1 120 ? 60.464 37.275 3.829 1.00 32.55 187 GLU A C 1
ATOM 895 O O . GLU A 1 120 ? 60.408 36.196 4.412 1.00 32.39 187 GLU A O 1
ATOM 901 N N . SER A 1 121 ? 59.388 37.974 3.490 1.00 31.14 188 SER A N 1
ATOM 902 C CA . SER A 1 121 ? 58.040 37.523 3.801 1.00 30.69 188 SER A CA 1
ATOM 903 C C . SER A 1 121 ? 57.130 37.664 2.589 1.00 31.13 188 SER A C 1
ATOM 904 O O . SER A 1 121 ? 56.813 38.778 2.166 1.00 30.05 188 SER A O 1
ATOM 907 N N . VAL A 1 122 ? 56.707 36.531 2.034 1.00 31.29 189 VAL A N 1
ATOM 908 C CA . VAL A 1 122 ? 55.837 36.540 0.870 1.00 30.53 189 VAL A CA 1
ATOM 909 C C . VAL A 1 122 ? 54.556 37.330 1.140 1.00 29.65 189 VAL A C 1
ATOM 910 O O . VAL A 1 122 ? 54.006 37.965 0.238 1.00 30.90 189 VAL A O 1
ATOM 914 N N . GLU A 1 123 ? 54.094 37.299 2.385 1.00 29.23 190 GLU A N 1
ATOM 915 C CA . GLU A 1 123 ? 52.872 38.000 2.782 1.00 29.33 190 GLU A CA 1
ATOM 916 C C . GLU A 1 123 ? 53.019 39.518 2.762 1.00 29.31 190 GLU A C 1
ATOM 917 O O . GLU A 1 123 ? 52.031 40.234 2.615 1.00 29.51 190 GLU A O 1
ATOM 923 N N . LEU A 1 124 ? 54.249 40.006 2.909 1.00 28.91 191 LEU A N 1
ATOM 924 C CA . LEU A 1 124 ? 54.513 41.440 2.909 1.00 29.60 191 LEU A CA 1
ATOM 925 C C . LEU A 1 124 ? 55.021 41.975 1.570 1.00 30.54 191 LEU A C 1
ATOM 926 O O . LEU A 1 124 ? 55.047 43.190 1.357 1.00 29.06 191 LEU A O 1
ATOM 931 N N . GLN A 1 125 ? 55.419 41.075 0.673 1.00 30.27 192 GLN A N 1
ATOM 932 C CA . GLN A 1 125 ? 55.967 41.473 -0.621 1.00 33.43 192 GLN A CA 1
ATOM 933 C C . GLN A 1 125 ? 55.094 42.431 -1.416 1.00 33.24 192 GLN A C 1
ATOM 934 O O . GLN A 1 125 ? 55.607 43.326 -2.088 1.00 33.13 192 GLN A O 1
ATOM 940 N N . GLY A 1 126 ? 53.783 42.250 -1.337 1.00 32.45 193 GLY A N 1
ATOM 941 C CA . GLY A 1 126 ? 52.884 43.130 -2.058 1.00 33.54 193 GLY A CA 1
ATOM 942 C C . GLY A 1 126 ? 53.038 44.586 -1.642 1.00 34.37 193 GLY A C 1
ATOM 943 O O . GLY A 1 126 ? 52.988 45.493 -2.485 1.00 34.04 193 GLY A O 1
ATOM 944 N N . GLN A 1 127 ? 53.248 44.823 -0.351 1.00 31.20 194 GLN A N 1
ATOM 945 C CA . GLN A 1 127 ? 53.375 46.190 0.135 1.00 30.62 194 GLN A CA 1
ATOM 946 C C . GLN A 1 127 ? 54.705 46.853 -0.176 1.00 28.40 194 GLN A C 1
ATOM 947 O O . GLN A 1 127 ? 54.906 48.026 0.128 1.00 24.40 194 GLN A O 1
ATOM 953 N N . VAL A 1 128 ? 55.616 46.111 -0.791 1.00 26.54 195 VAL A N 1
ATOM 954 C CA . VAL A 1 128 ? 56.892 46.694 -1.144 1.00 25.14 195 VAL A CA 1
ATOM 955 C C . VAL A 1 128 ? 56.660 47.771 -2.207 1.00 24.90 195 VAL A C 1
ATOM 956 O O . VAL A 1 128 ? 57.366 48.782 -2.237 1.00 22.20 195 VAL A O 1
ATOM 960 N N . ARG A 1 129 ? 55.668 47.572 -3.072 1.00 24.02 196 ARG A N 1
ATOM 961 C CA . ARG A 1 129 ? 55.392 48.589 -4.087 1.00 26.10 196 ARG A CA 1
ATOM 962 C C . ARG A 1 129 ? 54.958 49.876 -3.382 1.00 24.65 196 ARG A C 1
ATOM 963 O O . ARG A 1 129 ? 55.375 50.969 -3.768 1.00 25.23 196 ARG A O 1
ATOM 971 N N . ASN A 1 130 ? 54.138 49.755 -2.338 1.00 24.04 197 ASN A N 1
ATOM 972 C CA . ASN A 1 130 ? 53.706 50.951 -1.601 1.00 24.69 197 ASN A CA 1
ATOM 973 C C . ASN A 1 130 ? 54.934 51.653 -1.043 1.00 23.06 197 ASN A C 1
ATOM 974 O O . ASN A 1 130 ? 55.083 52.867 -1.169 1.00 24.59 197 ASN A O 1
ATOM 979 N N . LEU A 1 131 ? 55.806 50.869 -0.421 1.00 23.37 198 LEU A N 1
ATOM 980 C CA . LEU A 1 131 ? 57.030 51.378 0.188 1.00 25.23 198 LEU A CA 1
ATOM 981 C C . LEU A 1 131 ? 57.880 52.235 -0.744 1.00 24.22 198 LEU A C 1
ATOM 982 O O . LEU A 1 131 ? 58.224 53.359 -0.397 1.00 22.33 198 LEU A O 1
ATOM 987 N N . PHE A 1 132 ? 58.225 51.719 -1.922 1.00 24.40 199 PHE A N 1
ATOM 988 C CA . PHE A 1 132 ? 59.074 52.509 -2.808 1.00 27.33 199 PHE A CA 1
ATOM 989 C C . PHE A 1 132 ? 58.355 53.611 -3.578 1.00 23.93 199 PHE A C 1
ATOM 990 O O . PHE A 1 132 ? 58.936 54.657 -3.808 1.00 22.21 199 PHE A O 1
ATOM 998 N N . VAL A 1 133 ? 57.097 53.406 -3.957 1.00 22.91 200 VAL A N 1
ATOM 999 C CA . VAL A 1 133 ? 56.382 54.466 -4.682 1.00 23.33 200 VAL A CA 1
ATOM 1000 C C . VAL A 1 133 ? 56.161 55.658 -3.752 1.00 23.94 200 VAL A C 1
ATOM 1001 O O . VAL A 1 133 ? 56.455 56.799 -4.103 1.00 22.78 200 VAL A O 1
ATOM 1005 N N . TYR A 1 134 ? 55.659 55.379 -2.554 1.00 23.87 201 TYR A N 1
ATOM 1006 C CA . TYR A 1 134 ? 55.401 56.433 -1.586 1.00 24.74 201 TYR A CA 1
ATOM 1007 C C . TYR A 1 134 ? 56.661 57.157 -1.119 1.00 25.05 201 TYR A C 1
ATOM 1008 O O . TYR A 1 134 ? 56.668 58.382 -0.989 1.00 23.66 201 TYR A O 1
ATOM 1017 N N . THR A 1 135 ? 57.714 56.400 -0.836 1.00 24.69 202 THR A N 1
ATOM 1018 C CA . THR A 1 135 ? 58.956 56.994 -0.372 1.00 25.12 202 THR A CA 1
ATOM 1019 C C . THR A 1 135 ? 59.514 57.919 -1.448 1.00 28.31 202 THR A C 1
ATOM 1020 O O . THR A 1 135 ? 59.961 59.038 -1.163 1.00 29.46 202 THR A O 1
ATOM 1024 N N . SER A 1 136 ? 59.480 57.453 -2.690 1.00 26.98 203 SER A N 1
ATOM 1025 C CA . SER A 1 136 ? 59.981 58.241 -3.799 1.00 29.27 203 SER A CA 1
ATOM 1026 C C . SER A 1 136 ? 59.144 59.512 -4.014 1.00 28.46 203 SER A C 1
ATOM 1027 O O . SER A 1 136 ? 59.685 60.614 -4.136 1.00 26.19 203 SER A O 1
ATOM 1030 N N . LEU A 1 137 ? 57.825 59.357 -4.053 1.00 28.03 204 LEU A N 1
ATOM 1031 C CA . LEU A 1 137 ? 56.937 60.500 -4.271 1.00 27.85 204 LEU A CA 1
ATOM 1032 C C . LEU A 1 137 ? 57.038 61.538 -3.170 1.00 27.39 204 LEU A C 1
ATOM 1033 O O . LEU A 1 137 ? 57.022 62.741 -3.438 1.00 26.08 204 LEU A O 1
ATOM 1038 N N . PHE A 1 138 ? 57.141 61.083 -1.927 1.00 25.69 205 PHE A N 1
ATOM 1039 C CA . PHE A 1 138 ? 57.230 62.019 -0.829 1.00 26.57 205 PHE A CA 1
ATOM 1040 C C . PHE A 1 138 ? 58.510 62.829 -0.950 1.00 27.15 205 PHE A C 1
ATOM 1041 O O . PHE A 1 138 ? 58.483 64.053 -0.907 1.00 27.09 205 PHE A O 1
ATOM 1049 N N . ILE A 1 139 ? 59.630 62.142 -1.117 1.00 29.71 206 ILE A N 1
ATOM 1050 C CA . ILE A 1 139 ? 60.899 62.825 -1.253 1.00 32.78 206 ILE A CA 1
ATOM 1051 C C . ILE A 1 139 ? 60.859 63.790 -2.443 1.00 36.61 206 ILE A C 1
ATOM 1052 O O . ILE A 1 139 ? 61.309 64.933 -2.331 1.00 34.53 206 ILE A O 1
ATOM 1057 N N . LYS A 1 140 ? 60.313 63.335 -3.569 1.00 38.43 207 LYS A N 1
ATOM 1058 C CA . LYS A 1 140 ? 60.222 64.176 -4.762 1.00 43.82 207 LYS A CA 1
ATOM 1059 C C . LYS A 1 140 ? 59.467 65.472 -4.499 1.00 46.70 207 LYS A C 1
ATOM 1060 O O . LYS A 1 140 ? 59.968 66.563 -4.766 1.00 48.23 207 LYS A O 1
ATOM 1066 N N . THR A 1 141 ? 58.250 65.349 -3.989 1.00 50.36 208 THR A N 1
ATOM 1067 C CA . THR A 1 141 ? 57.438 66.519 -3.698 1.00 54.71 208 THR A CA 1
ATOM 1068 C C . THR A 1 141 ? 58.178 67.457 -2.748 1.00 57.62 208 THR A C 1
ATOM 1069 O O . THR A 1 141 ? 57.997 68.674 -2.800 1.00 58.37 208 THR A O 1
ATOM 1073 N N . ARG A 1 142 ? 59.017 66.890 -1.885 1.00 59.55 209 ARG A N 1
ATOM 1074 C CA . ARG A 1 142 ? 59.764 67.685 -0.919 1.00 61.34 209 ARG A CA 1
ATOM 1075 C C . ARG A 1 142 ? 61.081 68.271 -1.425 1.00 64.94 209 ARG A C 1
ATOM 1076 O O . ARG A 1 142 ? 61.388 69.418 -1.130 1.00 64.45 209 ARG A O 1
ATOM 1084 N N . ILE A 1 143 ? 61.852 67.505 -2.193 1.00 70.60 210 ILE A N 1
ATOM 1085 C CA . ILE A 1 143 ? 63.155 67.982 -2.659 1.00 76.94 210 ILE A CA 1
ATOM 1086 C C . ILE A 1 143 ? 63.266 69.339 -3.360 1.00 81.83 210 ILE A C 1
ATOM 1087 O O . ILE A 1 143 ? 63.964 70.207 -2.838 1.00 81.29 210 ILE A O 1
ATOM 1092 N N . ARG A 1 144 ? 62.649 69.561 -4.522 1.00 88.07 211 ARG A N 1
ATOM 1093 C CA . ARG A 1 144 ? 62.792 70.903 -5.091 1.00 94.53 211 ARG A CA 1
ATOM 1094 C C . ARG A 1 144 ? 61.573 71.800 -4.975 1.00 97.77 211 ARG A C 1
ATOM 1095 O O . ARG A 1 144 ? 60.434 71.431 -5.276 1.00 100.75 211 ARG A O 1
ATOM 1103 N N . ASN A 1 145 ? 61.885 73.009 -4.527 1.00 101.30 212 ASN A N 1
ATOM 1104 C CA . ASN A 1 145 ? 60.923 74.037 -4.213 1.00 103.96 212 ASN A CA 1
ATOM 1105 C C . ASN A 1 145 ? 61.353 74.043 -2.761 1.00 105.68 212 ASN A C 1
ATOM 1106 O O . ASN A 1 145 ? 60.691 74.572 -1.865 1.00 108.84 212 ASN A O 1
ATOM 1107 N N . ASN A 1 146 ? 62.515 73.415 -2.560 1.00 104.19 213 ASN A N 1
ATOM 1108 C CA . ASN A 1 146 ? 63.111 73.253 -1.246 1.00 100.48 213 ASN A CA 1
ATOM 1109 C C . ASN A 1 146 ? 64.639 73.050 -1.224 1.00 95.37 213 ASN A C 1
ATOM 1110 O O . ASN A 1 146 ? 65.245 73.097 -0.155 1.00 94.04 213 ASN A O 1
ATOM 1115 N N . TRP A 1 147 ? 65.263 72.809 -2.374 1.00 87.28 214 TRP A N 1
ATOM 1116 C CA . TRP A 1 147 ? 66.719 72.621 -2.413 1.00 79.64 214 TRP A CA 1
ATOM 1117 C C . TRP A 1 147 ? 67.397 73.834 -3.040 1.00 79.47 214 TRP A C 1
ATOM 1118 O O . TRP A 1 147 ? 68.427 74.309 -2.556 1.00 79.73 214 TRP A O 1
ATOM 1129 N N . LYS A 1 148 ? 66.806 74.332 -4.120 1.00 80.15 215 LYS A N 1
ATOM 1130 C CA . LYS A 1 148 ? 67.335 75.486 -4.833 1.00 80.01 215 LYS A CA 1
ATOM 1131 C C . LYS A 1 148 ? 67.202 76.763 -4.008 1.00 79.54 215 LYS A C 1
ATOM 1132 O O . LYS A 1 148 ? 67.569 77.843 -4.467 1.00 80.28 215 LYS A O 1
ATOM 1134 N N . GLU A 1 149 ? 66.676 76.640 -2.793 1.00 77.82 216 GLU A N 1
ATOM 1135 C CA . GLU A 1 149 ? 66.497 77.798 -1.923 1.00 76.38 216 GLU A CA 1
ATOM 1136 C C . GLU A 1 149 ? 67.208 77.618 -0.583 1.00 75.26 216 GLU A C 1
ATOM 1137 O O . GLU A 1 149 ? 67.024 78.408 0.343 1.00 73.34 216 GLU A O 1
ATOM 1139 N N . HIS A 1 150 ? 68.015 76.569 -0.490 1.00 74.04 217 HIS A N 1
ATOM 1140 C CA . HIS A 1 150 ? 68.775 76.277 0.718 1.00 73.24 217 HIS A CA 1
ATOM 1141 C C . HIS A 1 150 ? 70.175 75.864 0.296 1.00 72.82 217 HIS A C 1
ATOM 1142 O O . HIS A 1 150 ? 70.899 75.196 1.033 1.00 72.93 217 HIS A O 1
ATOM 1149 N N . ASN A 1 151 ? 70.539 76.285 -0.909 1.00 73.02 218 ASN A N 1
ATOM 1150 C CA . ASN A 1 151 ? 71.841 75.999 -1.492 1.00 72.48 218 ASN A CA 1
ATOM 1151 C C . ASN A 1 151 ? 72.302 74.562 -1.283 1.00 68.79 218 ASN A C 1
ATOM 1152 O O . ASN A 1 151 ? 73.336 74.303 -0.664 1.00 68.81 218 ASN A O 1
ATOM 1157 N N . ARG A 1 152 ? 71.513 73.632 -1.807 1.00 63.34 219 ARG A N 1
ATOM 1158 C CA . ARG A 1 152 ? 71.818 72.212 -1.725 1.00 58.40 219 ARG A CA 1
ATOM 1159 C C . ARG A 1 152 ? 71.760 71.691 -3.156 1.00 54.21 219 ARG A C 1
ATOM 1160 O O . ARG A 1 152 ? 70.904 72.107 -3.937 1.00 52.36 219 ARG A O 1
ATOM 1168 N N . SER A 1 153 ? 72.669 70.791 -3.505 1.00 47.89 220 SER A N 1
ATOM 1169 C CA . SER A 1 153 ? 72.686 70.238 -4.849 1.00 44.87 220 SER A CA 1
ATOM 1170 C C . SER A 1 153 ? 73.405 68.903 -4.831 1.00 42.92 220 SER A C 1
ATOM 1171 O O . SER A 1 153 ? 74.112 68.586 -3.870 1.00 40.07 220 SER A O 1
ATOM 1174 N N . TRP A 1 154 ? 73.229 68.122 -5.894 1.00 42.00 221 TRP A N 1
ATOM 1175 C CA . TRP A 1 154 ? 73.877 66.820 -5.974 1.00 41.47 221 TRP A CA 1
ATOM 1176 C C . TRP A 1 154 ? 75.390 66.948 -6.012 1.00 42.50 221 TRP A C 1
ATOM 1177 O O . TRP A 1 154 ? 76.096 66.132 -5.417 1.00 41.39 221 TRP A O 1
ATOM 1188 N N . ASP A 1 155 ? 75.895 67.972 -6.696 1.00 45.25 222 ASP A N 1
ATOM 1189 C CA . ASP A 1 155 ? 77.343 68.165 -6.764 1.00 48.58 222 ASP A CA 1
ATOM 1190 C C . ASP A 1 155 ? 77.901 68.354 -5.357 1.00 46.22 222 ASP A C 1
ATOM 1191 O O . ASP A 1 155 ? 78.931 67.783 -5.003 1.00 43.36 222 ASP A O 1
ATOM 1196 N N . ASP A 1 156 ? 77.209 69.162 -4.559 1.00 46.62 223 ASP A N 1
ATOM 1197 C CA . ASP A 1 156 ? 77.619 69.423 -3.184 1.00 46.56 223 ASP A CA 1
ATOM 1198 C C . ASP A 1 156 ? 77.501 68.119 -2.389 1.00 44.93 223 ASP A C 1
ATOM 1199 O O . ASP A 1 156 ? 78.340 67.821 -1.538 1.00 43.25 223 ASP A O 1
ATOM 1204 N N . PHE A 1 157 ? 76.465 67.336 -2.690 1.00 43.10 224 PHE A N 1
ATOM 1205 C CA . PHE A 1 157 ? 76.244 66.051 -2.023 1.00 40.26 224 PHE A CA 1
ATOM 1206 C C . PHE A 1 157 ? 77.464 65.179 -2.267 1.00 39.79 224 PHE A C 1
ATOM 1207 O O . PHE A 1 157 ? 78.006 64.575 -1.346 1.00 39.71 224 PHE A O 1
ATOM 1223 N N . THR A 1 159 ? 80.607 66.062 -3.228 1.00 43.68 226 THR A N 1
ATOM 1224 C CA . THR A 1 159 ? 81.831 66.578 -2.620 1.00 43.65 226 THR A CA 1
ATOM 1225 C C . THR A 1 159 ? 81.907 66.220 -1.140 1.00 41.98 226 THR A C 1
ATOM 1226 O O . THR A 1 159 ? 82.865 65.590 -0.692 1.00 42.32 226 THR A O 1
ATOM 1230 N N . LEU A 1 160 ? 80.890 66.615 -0.382 1.00 39.94 227 LEU A N 1
ATOM 1231 C CA . LEU A 1 160 ? 80.865 66.320 1.044 1.00 38.06 227 LEU A CA 1
ATOM 1232 C C . LEU A 1 160 ? 80.903 64.805 1.250 1.00 37.60 227 LEU A C 1
ATOM 1233 O O . LEU A 1 160 ? 81.687 64.298 2.058 1.00 35.59 227 LEU A O 1
ATOM 1238 N N . GLY A 1 161 ? 80.074 64.088 0.494 1.00 38.24 228 GLY A N 1
ATOM 1239 C CA . GLY A 1 161 ? 80.018 62.639 0.602 1.00 40.55 228 GLY A CA 1
ATOM 1240 C C . GLY A 1 161 ? 81.344 61.960 0.313 1.00 43.01 228 GLY A C 1
ATOM 1241 O O . GLY A 1 161 ? 81.687 60.951 0.931 1.00 41.71 228 GLY A O 1
ATOM 1242 N N . LYS A 1 162 ? 82.096 62.503 -0.638 1.00 45.66 229 LYS A N 1
ATOM 1243 C CA . LYS A 1 162 ? 83.391 61.927 -0.965 1.00 47.55 229 LYS A CA 1
ATOM 1244 C C . LYS A 1 162 ? 84.271 62.004 0.281 1.00 48.51 229 LYS A C 1
ATOM 1245 O O . LYS A 1 162 ? 84.836 61.003 0.724 1.00 46.90 229 LYS A O 1
ATOM 1247 N N . GLN A 1 163 ? 84.365 63.201 0.850 1.00 50.68 230 GLN A N 1
ATOM 1248 C CA . GLN A 1 163 ? 85.172 63.429 2.045 1.00 52.60 230 GLN A CA 1
ATOM 1249 C C . GLN A 1 163 ? 84.775 62.531 3.219 1.00 53.00 230 GLN A C 1
ATOM 1250 O O . GLN A 1 163 ? 85.631 61.932 3.874 1.00 52.24 230 GLN A O 1
ATOM 1264 N N . LYS A 1 165 ? 83.168 59.696 3.107 1.00 53.92 232 LYS A N 1
ATOM 1265 C CA . LYS A 1 165 ? 83.435 58.309 2.743 1.00 54.76 232 LYS A CA 1
ATOM 1266 C C . LYS A 1 165 ? 84.869 57.908 3.083 1.00 57.46 232 LYS A C 1
ATOM 1267 O O . LYS A 1 165 ? 85.114 56.835 3.639 1.00 56.53 232 LYS A O 1
ATOM 1273 N N . GLU A 1 166 ? 85.815 58.776 2.746 1.00 61.07 233 GLU A N 1
ATOM 1274 C CA . GLU A 1 166 ? 87.220 58.498 3.009 1.00 65.10 233 GLU A CA 1
ATOM 1275 C C . GLU A 1 166 ? 87.505 58.313 4.498 1.00 65.36 233 GLU A C 1
ATOM 1276 O O . GLU A 1 166 ? 88.200 57.376 4.892 1.00 65.37 233 GLU A O 1
ATOM 1282 N N . ASP A 1 167 ? 86.964 59.201 5.325 1.00 65.73 234 ASP A N 1
ATOM 1283 C CA . ASP A 1 167 ? 87.169 59.106 6.764 1.00 66.73 234 ASP A CA 1
ATOM 1284 C C . ASP A 1 167 ? 86.705 57.764 7.308 1.00 65.76 234 ASP A C 1
ATOM 1285 O O . ASP A 1 167 ? 87.341 57.191 8.192 1.00 65.45 234 ASP A O 1
ATOM 1290 N N . TYR A 1 168 ? 85.593 57.264 6.785 1.00 64.88 235 TYR A N 1
ATOM 1291 C CA . TYR A 1 168 ? 85.071 55.988 7.245 1.00 65.35 235 TYR A CA 1
ATOM 1292 C C . TYR A 1 168 ? 85.815 54.797 6.662 1.00 70.73 235 TYR A C 1
ATOM 1293 O O . TYR A 1 168 ? 85.749 53.694 7.206 1.00 70.15 235 TYR A O 1
ATOM 1302 N N . GLU A 1 169 ? 86.527 55.018 5.562 1.00 79.04 236 GLU A N 1
ATOM 1303 C CA . GLU A 1 169 ? 87.289 53.943 4.938 1.00 88.05 236 GLU A CA 1
ATOM 1304 C C . GLU A 1 169 ? 88.706 53.908 5.505 1.00 93.51 236 GLU A C 1
ATOM 1305 O O . GLU A 1 169 ? 89.562 53.158 5.032 1.00 96.07 236 GLU A O 1
ATOM 1311 N N . ARG A 1 170 ? 88.931 54.729 6.531 1.00 99.75 237 ARG A N 1
ATOM 1312 C CA . ARG A 1 170 ? 90.219 54.824 7.217 1.00 105.70 237 ARG A CA 1
ATOM 1313 C C . ARG A 1 170 ? 91.326 55.431 6.362 1.00 108.20 237 ARG A C 1
ATOM 1314 O O . ARG A 1 170 ? 92.318 54.720 6.088 1.00 109.13 237 ARG A O 1
ATOM 1323 N N . ASN B 1 4 ? 92.000 58.465 16.704 1.00 49.43 71 ASN B N 1
ATOM 1324 C CA . ASN B 1 4 ? 91.695 59.364 17.854 1.00 48.79 71 ASN B CA 1
ATOM 1325 C C . ASN B 1 4 ? 90.676 60.416 17.431 1.00 46.52 71 ASN B C 1
ATOM 1326 O O . ASN B 1 4 ? 91.019 61.409 16.787 1.00 45.08 71 ASN B O 1
ATOM 1331 N N . ASP B 1 5 ? 89.419 60.193 17.802 1.00 45.09 72 ASP B N 1
ATOM 1332 C CA . ASP B 1 5 ? 88.344 61.103 17.427 1.00 43.07 72 ASP B CA 1
ATOM 1333 C C . ASP B 1 5 ? 88.502 62.545 17.907 1.00 42.39 72 ASP B C 1
ATOM 1334 O O . ASP B 1 5 ? 87.899 63.452 17.339 1.00 42.22 72 ASP B O 1
ATOM 1339 N N . TRP B 1 6 ? 89.309 62.775 18.937 1.00 41.72 73 TRP B N 1
ATOM 1340 C CA . TRP B 1 6 ? 89.487 64.144 19.415 1.00 42.46 73 TRP B CA 1
ATOM 1341 C C . TRP B 1 6 ? 90.420 64.920 18.489 1.00 43.51 73 TRP B C 1
ATOM 1342 O O . TRP B 1 6 ? 90.693 66.098 18.713 1.00 42.61 73 TRP B O 1
ATOM 1353 N N . GLU B 1 7 ? 90.904 64.250 17.444 1.00 45.56 74 GLU B N 1
ATOM 1354 C CA . GLU B 1 7 ? 91.799 64.877 16.477 1.00 47.59 74 GLU B CA 1
ATOM 1355 C C . GLU B 1 7 ? 91.024 65.272 15.227 1.00 45.75 74 GLU B C 1
ATOM 1356 O O . GLU B 1 7 ? 91.570 65.891 14.311 1.00 44.07 74 GLU B O 1
ATOM 1362 N N . GLU B 1 8 ? 89.747 64.913 15.198 1.00 43.73 75 GLU B N 1
ATOM 1363 C CA . GLU B 1 8 ? 88.894 65.247 14.068 1.00 44.50 75 GLU B CA 1
ATOM 1364 C C . GLU B 1 8 ? 88.570 66.738 14.083 1.00 42.46 75 GLU B C 1
ATOM 1365 O O . GLU B 1 8 ? 88.097 67.266 15.088 1.00 43.54 75 GLU B O 1
ATOM 1371 N N . PRO B 1 9 ? 88.826 67.439 12.965 1.00 41.53 76 PRO B N 1
ATOM 1372 C CA . PRO B 1 9 ? 88.542 68.877 12.904 1.00 39.76 76 PRO B CA 1
ATOM 1373 C C . PRO B 1 9 ? 87.113 69.218 13.333 1.00 38.49 76 PRO B C 1
ATOM 1374 O O . PRO B 1 9 ? 86.848 70.311 13.846 1.00 37.27 76 PRO B O 1
ATOM 1378 N N . ARG B 1 10 ? 86.201 68.274 13.126 1.00 34.17 77 ARG B N 1
ATOM 1379 C CA . ARG B 1 10 ? 84.804 68.467 13.500 1.00 31.58 77 ARG B CA 1
ATOM 1380 C C . ARG B 1 10 ? 84.686 68.601 15.018 1.00 29.19 77 ARG B C 1
ATOM 1381 O O . ARG B 1 10 ? 83.883 69.382 15.519 1.00 25.63 77 ARG B O 1
ATOM 1389 N N . LEU B 1 11 ? 85.499 67.836 15.739 1.00 29.45 78 LEU B N 1
ATOM 1390 C CA . LEU B 1 11 ? 85.478 67.844 17.196 1.00 31.37 78 LEU B CA 1
ATOM 1391 C C . LEU B 1 11 ? 86.535 68.730 17.856 1.00 31.09 78 LEU B C 1
ATOM 1392 O O . LEU B 1 11 ? 86.906 68.503 18.998 1.00 31.39 78 LEU B O 1
ATOM 1397 N N . ASP B 1 12 ? 87.008 69.746 17.147 1.00 34.83 79 ASP B N 1
ATOM 1398 C CA . ASP B 1 12 ? 88.014 70.643 17.708 1.00 35.64 79 ASP B CA 1
ATOM 1399 C C . ASP B 1 12 ? 87.479 71.319 18.973 1.00 33.90 79 ASP B C 1
ATOM 1400 O O . ASP B 1 12 ? 86.379 71.876 18.967 1.00 30.69 79 ASP B O 1
ATOM 1405 N N . ILE B 1 13 ? 88.259 71.261 20.052 1.00 31.16 80 ILE B N 1
ATOM 1406 C CA . ILE B 1 13 ? 87.877 71.877 21.322 1.00 32.64 80 ILE B CA 1
ATOM 1407 C C . ILE B 1 13 ? 87.327 73.308 21.206 1.00 31.83 80 ILE B C 1
ATOM 1408 O O . ILE B 1 13 ? 86.374 73.657 21.896 1.00 31.09 80 ILE B O 1
ATOM 1413 N N . GLU B 1 14 ? 87.921 74.135 20.350 1.00 30.69 81 GLU B N 1
ATOM 1414 C CA . GLU B 1 14 ? 87.441 75.507 20.181 1.00 32.80 81 GLU B CA 1
ATOM 1415 C C . GLU B 1 14 ? 85.949 75.517 19.903 1.00 29.74 81 GLU B C 1
ATOM 1416 O O . GLU B 1 14 ? 85.231 76.402 20.373 1.00 27.55 81 GLU B O 1
ATOM 1422 N N . GLY B 1 15 ? 85.500 74.541 19.114 1.00 28.32 82 GLY B N 1
ATOM 1423 C CA . GLY B 1 15 ? 84.094 74.435 18.773 1.00 26.71 82 GLY B CA 1
ATOM 1424 C C . GLY B 1 15 ? 83.221 74.243 19.999 1.00 27.71 82 GLY B C 1
ATOM 1425 O O . GLY B 1 15 ? 82.196 74.915 20.142 1.00 27.66 82 GLY B O 1
ATOM 1426 N N . PHE B 1 16 ? 83.620 73.326 20.880 1.00 26.01 83 PHE B N 1
ATOM 1427 C CA . PHE B 1 16 ? 82.875 73.069 22.109 1.00 26.26 83 PHE B CA 1
ATOM 1428 C C . PHE B 1 16 ? 82.792 74.315 22.986 1.00 26.38 83 PHE B C 1
ATOM 1429 O O . PHE B 1 16 ? 81.726 74.654 23.497 1.00 24.08 83 PHE B O 1
ATOM 1437 N N . VAL B 1 17 ? 83.924 74.992 23.164 1.00 26.86 84 VAL B N 1
ATOM 1438 C CA . VAL B 1 17 ? 83.965 76.182 24.008 1.00 26.48 84 VAL B CA 1
ATOM 1439 C C . VAL B 1 17 ? 83.108 77.309 23.463 1.00 26.54 84 VAL B C 1
ATOM 1440 O O . VAL B 1 17 ? 82.316 77.899 24.198 1.00 25.69 84 VAL B O 1
ATOM 1444 N N . VAL B 1 18 ? 83.257 77.602 22.176 1.00 27.37 85 VAL B N 1
ATOM 1445 C CA . VAL B 1 18 ? 82.475 78.656 21.557 1.00 29.23 85 VAL B CA 1
ATOM 1446 C C . VAL B 1 18 ? 80.980 78.336 21.659 1.00 30.65 85 VAL B C 1
ATOM 1447 O O . VAL B 1 18 ? 80.178 79.180 22.073 1.00 31.35 85 VAL B O 1
ATOM 1451 N N . ASP B 1 19 ? 80.606 77.114 21.299 1.00 30.41 86 ASP B N 1
ATOM 1452 C CA . ASP B 1 19 ? 79.200 76.723 21.352 1.00 30.80 86 ASP B CA 1
ATOM 1453 C C . ASP B 1 19 ? 78.628 76.808 22.763 1.00 27.93 86 ASP B C 1
ATOM 1454 O O . ASP B 1 19 ? 77.595 77.439 22.980 1.00 27.19 86 ASP B O 1
ATOM 1459 N N . TYR B 1 20 ? 79.294 76.183 23.725 1.00 27.96 87 TYR B N 1
ATOM 1460 C CA . TYR B 1 20 ? 78.795 76.221 25.093 1.00 26.45 87 TYR B CA 1
ATOM 1461 C C . TYR B 1 20 ? 78.740 77.645 25.643 1.00 27.48 87 TYR B C 1
ATOM 1462 O O . TYR B 1 20 ? 77.728 78.037 26.226 1.00 27.12 87 TYR B O 1
ATOM 1471 N N . PHE B 1 21 ? 79.815 78.417 25.462 1.00 26.30 88 PHE B N 1
ATOM 1472 C CA . PHE B 1 21 ? 79.853 79.794 25.961 1.00 27.81 88 PHE B CA 1
ATOM 1473 C C . PHE B 1 21 ? 78.707 80.599 25.355 1.00 29.66 88 PHE B C 1
ATOM 1474 O O . PHE B 1 21 ? 78.038 81.365 26.048 1.00 30.79 88 PHE B O 1
ATOM 1482 N N . THR B 1 22 ? 78.491 80.434 24.055 1.00 31.01 89 THR B N 1
ATOM 1483 C CA . THR B 1 22 ? 77.422 81.150 23.362 1.00 31.99 89 THR B CA 1
ATOM 1484 C C . THR B 1 22 ? 76.073 80.746 23.957 1.00 33.19 89 THR B C 1
ATOM 1485 O O . THR B 1 22 ? 75.232 81.598 24.269 1.00 32.72 89 THR B O 1
ATOM 1489 N N . HIS B 1 23 ? 75.883 79.440 24.122 1.00 33.62 90 HIS B N 1
ATOM 1490 C CA . HIS B 1 23 ? 74.655 78.895 24.690 1.00 34.65 90 HIS B CA 1
ATOM 1491 C C . HIS B 1 23 ? 74.403 79.435 26.100 1.00 35.39 90 HIS B C 1
ATOM 1492 O O . HIS B 1 23 ? 73.290 79.868 26.415 1.00 35.43 90 HIS B O 1
ATOM 1499 N N . ARG B 1 24 ? 75.432 79.421 26.946 1.00 33.90 91 ARG B N 1
ATOM 1500 C CA . ARG B 1 24 ? 75.267 79.890 28.320 1.00 33.76 91 ARG B CA 1
ATOM 1501 C C . ARG B 1 24 ? 74.902 81.365 28.394 1.00 33.97 91 ARG B C 1
ATOM 1502 O O . ARG B 1 24 ? 74.051 81.763 29.191 1.00 34.06 91 ARG B O 1
ATOM 1510 N N . ILE B 1 25 ? 75.551 82.173 27.569 1.00 33.46 92 ILE B N 1
ATOM 1511 C CA . ILE B 1 25 ? 75.272 83.596 27.546 1.00 35.51 92 ILE B CA 1
ATOM 1512 C C . ILE B 1 25 ? 73.810 83.814 27.162 1.00 39.89 92 ILE B C 1
ATOM 1513 O O . ILE B 1 25 ? 73.106 84.595 27.802 1.00 40.15 92 ILE B O 1
ATOM 1518 N N . ARG B 1 26 ? 73.350 83.114 26.126 1.00 43.20 93 ARG B N 1
ATOM 1519 C CA . ARG B 1 26 ? 71.963 83.242 25.680 1.00 48.22 93 ARG B CA 1
ATOM 1520 C C . ARG B 1 26 ? 70.977 82.860 26.778 1.00 49.34 93 ARG B C 1
ATOM 1521 O O . ARG B 1 26 ? 69.931 83.491 26.926 1.00 50.09 93 ARG B O 1
ATOM 1529 N N . GLN B 1 27 ? 71.310 81.821 27.536 1.00 49.86 94 GLN B N 1
ATOM 1530 C CA . GLN B 1 27 ? 70.461 81.365 28.629 1.00 50.80 94 GLN B CA 1
ATOM 1531 C C . GLN B 1 27 ? 70.254 82.512 29.609 1.00 50.86 94 GLN B C 1
ATOM 1532 O O . GLN B 1 27 ? 69.264 82.556 30.336 1.00 50.21 94 GLN B O 1
ATOM 1538 N N . ASN B 1 28 ? 71.202 83.442 29.618 1.00 50.76 95 ASN B N 1
ATOM 1539 C CA . ASN B 1 28 ? 71.146 84.585 30.516 1.00 50.57 95 ASN B CA 1
ATOM 1540 C C . ASN B 1 28 ? 70.420 85.755 29.859 1.00 52.08 95 ASN B C 1
ATOM 1541 O O . ASN B 1 28 ? 70.559 86.903 30.283 1.00 51.76 95 ASN B O 1
ATOM 1546 N N . GLY B 1 29 ? 69.657 85.452 28.812 1.00 54.17 96 GLY B N 1
ATOM 1547 C CA . GLY B 1 29 ? 68.899 86.473 28.109 1.00 58.04 96 GLY B CA 1
ATOM 1548 C C . GLY B 1 29 ? 69.702 87.455 27.274 1.00 62.05 96 GLY B C 1
ATOM 1549 O O . GLY B 1 29 ? 69.306 88.613 27.130 1.00 58.80 96 GLY B O 1
ATOM 1558 N N . GLU B 1 31 ? 72.485 88.138 23.655 1.00 79.22 98 GLU B N 1
ATOM 1559 C CA . GLU B 1 31 ? 72.918 87.704 22.338 1.00 83.47 98 GLU B CA 1
ATOM 1560 C C . GLU B 1 31 ? 74.389 88.055 22.163 1.00 84.47 98 GLU B C 1
ATOM 1561 O O . GLU B 1 31 ? 74.737 89.226 22.012 1.00 85.92 98 GLU B O 1
ATOM 1567 N N . TRP B 1 32 ? 75.253 87.044 22.195 1.00 83.35 99 TRP B N 1
ATOM 1568 C CA . TRP B 1 32 ? 76.682 87.276 22.034 1.00 81.74 99 TRP B CA 1
ATOM 1569 C C . TRP B 1 32 ? 77.005 87.578 20.572 1.00 84.69 99 TRP B C 1
ATOM 1570 O O . TRP B 1 32 ? 77.196 86.669 19.764 1.00 86.29 99 TRP B O 1
ATOM 1581 N N . PHE B 1 33 ? 77.050 88.865 20.239 1.00 87.74 100 PHE B N 1
ATOM 1582 C CA . PHE B 1 33 ? 77.347 89.303 18.880 1.00 89.92 100 PHE B CA 1
ATOM 1583 C C . PHE B 1 33 ? 78.818 89.696 18.762 1.00 91.22 100 PHE B C 1
ATOM 1584 O O . PHE B 1 33 ? 79.155 90.863 18.559 1.00 90.83 100 PHE B O 1
ATOM 1586 N N . GLY B 1 34 ? 79.683 88.699 18.899 1.00 91.66 101 GLY B N 1
ATOM 1587 C CA . GLY B 1 34 ? 81.117 88.907 18.815 1.00 91.65 101 GLY B CA 1
ATOM 1588 C C . GLY B 1 34 ? 81.745 87.534 18.903 1.00 90.49 101 GLY B C 1
ATOM 1589 O O . GLY B 1 34 ? 82.960 87.378 19.031 1.00 88.83 101 GLY B O 1
ATOM 1590 N N . ALA B 1 35 ? 80.877 86.532 18.834 1.00 90.12 102 ALA B N 1
ATOM 1591 C CA . ALA B 1 35 ? 81.271 85.135 18.899 1.00 90.12 102 ALA B CA 1
ATOM 1592 C C . ALA B 1 35 ? 81.661 84.636 17.518 1.00 90.59 102 ALA B C 1
ATOM 1593 O O . ALA B 1 35 ? 80.882 84.740 16.570 1.00 90.71 102 ALA B O 1
ATOM 1595 N N . PRO B 1 36 ? 82.877 84.087 17.381 1.00 91.63 103 PRO B N 1
ATOM 1596 C CA . PRO B 1 36 ? 83.256 83.597 16.056 1.00 91.96 103 PRO B CA 1
ATOM 1597 C C . PRO B 1 36 ? 82.235 82.543 15.639 1.00 91.86 103 PRO B C 1
ATOM 1598 O O . PRO B 1 36 ? 81.473 82.052 16.472 1.00 90.63 103 PRO B O 1
ATOM 1602 N N . GLY B 1 37 ? 82.208 82.202 14.358 1.00 91.72 104 GLY B N 1
ATOM 1603 C CA . GLY B 1 37 ? 81.249 81.215 13.902 1.00 91.94 104 GLY B CA 1
ATOM 1604 C C . GLY B 1 37 ? 81.713 79.785 14.083 1.00 91.97 104 GLY B C 1
ATOM 1605 O O . GLY B 1 37 ? 82.879 79.529 14.390 1.00 90.75 104 GLY B O 1
ATOM 1606 N N . LEU B 1 38 ? 80.782 78.852 13.917 1.00 92.62 105 LEU B N 1
ATOM 1607 C CA . LEU B 1 38 ? 81.092 77.434 14.019 1.00 94.18 105 LEU B CA 1
ATOM 1608 C C . LEU B 1 38 ? 81.336 76.975 12.591 1.00 99.90 105 LEU B C 1
ATOM 1609 O O . LEU B 1 38 ? 80.395 76.691 11.850 1.00 101.35 105 LEU B O 1
ATOM 1614 N N . PRO B 1 39 ? 82.613 76.912 12.184 1.00 106.86 106 PRO B N 1
ATOM 1615 C CA . PRO B 1 39 ? 82.973 76.491 10.831 1.00 109.32 106 PRO B CA 1
ATOM 1616 C C . PRO B 1 39 ? 82.621 75.036 10.566 1.00 108.18 106 PRO B C 1
ATOM 1617 O O . PRO B 1 39 ? 83.342 74.349 9.867 1.00 110.00 106 PRO B O 1
ATOM 1621 N N . CYS B 1 40 ? 81.519 74.569 11.137 1.00 103.85 107 CYS B N 1
ATOM 1622 C CA . CYS B 1 40 ? 81.110 73.194 10.932 1.00 97.01 107 CYS B CA 1
ATOM 1623 C C . CYS B 1 40 ? 79.670 73.019 11.357 1.00 90.58 107 CYS B C 1
ATOM 1624 O O . CYS B 1 40 ? 79.012 72.044 10.991 1.00 89.31 107 CYS B O 1
ATOM 1625 N N . GLY B 1 41 ? 79.181 73.985 12.129 1.00 82.38 108 GLY B N 1
ATOM 1626 C CA . GLY B 1 41 ? 77.814 73.933 12.613 1.00 70.63 108 GLY B CA 1
ATOM 1627 C C . GLY B 1 41 ? 77.741 73.171 13.919 1.00 61.96 108 GLY B C 1
ATOM 1628 O O . GLY B 1 41 ? 78.679 72.462 14.285 1.00 59.10 108 GLY B O 1
ATOM 1629 N N . VAL B 1 42 ? 76.626 73.312 14.625 1.00 56.28 109 VAL B N 1
ATOM 1630 C CA . VAL B 1 42 ? 76.443 72.628 15.901 1.00 51.01 109 VAL B CA 1
ATOM 1631 C C . VAL B 1 42 ? 76.421 71.110 15.696 1.00 48.80 109 VAL B C 1
ATOM 1632 O O . VAL B 1 42 ? 75.711 70.597 14.826 1.00 47.58 109 VAL B O 1
ATOM 1636 N N . GLN B 1 43 ? 77.203 70.404 16.508 1.00 44.99 110 GLN B N 1
ATOM 1637 C CA . GLN B 1 43 ? 77.316 68.952 16.432 1.00 42.60 110 GLN B CA 1
ATOM 1638 C C . GLN B 1 43 ? 76.640 68.267 17.620 1.00 41.24 110 GLN B C 1
ATOM 1639 O O . GLN B 1 43 ? 76.469 68.866 18.684 1.00 40.77 110 GLN B O 1
ATOM 1645 N N . PRO B 1 44 ? 76.247 66.995 17.456 1.00 39.87 111 PRO B N 1
ATOM 1646 C CA . PRO B 1 44 ? 75.597 66.286 18.564 1.00 37.36 111 PRO B CA 1
ATOM 1647 C C . PRO B 1 44 ? 76.446 66.293 19.838 1.00 34.09 111 PRO B C 1
ATOM 1648 O O . PRO B 1 44 ? 75.912 66.366 20.941 1.00 33.31 111 PRO B O 1
ATOM 1652 N N . GLU B 1 45 ? 77.764 66.219 19.688 1.00 31.94 112 GLU B N 1
ATOM 1653 C CA . GLU B 1 45 ? 78.643 66.249 20.853 1.00 31.23 112 GLU B CA 1
ATOM 1654 C C . GLU B 1 45 ? 78.557 67.597 21.594 1.00 30.59 112 GLU B C 1
ATOM 1655 O O . GLU B 1 45 ? 78.676 67.629 22.822 1.00 28.53 112 GLU B O 1
ATOM 1661 N N . HIS B 1 46 ? 78.353 68.697 20.862 1.00 28.30 113 HIS B N 1
ATOM 1662 C CA . HIS B 1 46 ? 78.215 70.016 21.497 1.00 31.12 113 HIS B CA 1
ATOM 1663 C C . HIS B 1 46 ? 76.909 70.002 22.282 1.00 33.28 113 HIS B C 1
ATOM 1664 O O . HIS B 1 46 ? 76.822 70.534 23.394 1.00 30.25 113 HIS B O 1
ATOM 1671 N N . GLU B 1 47 ? 75.891 69.403 21.665 1.00 36.89 114 GLU B N 1
ATOM 1672 C CA . GLU B 1 47 ? 74.560 69.273 22.249 1.00 41.13 114 GLU B CA 1
ATOM 1673 C C . GLU B 1 47 ? 74.689 68.587 23.600 1.00 36.46 114 GLU B C 1
ATOM 1674 O O . GLU B 1 47 ? 74.105 69.019 24.589 1.00 35.14 114 GLU B O 1
ATOM 1696 N N . ARG B 1 50 ? 76.345 70.789 26.263 1.00 32.94 117 ARG B N 1
ATOM 1697 C CA . ARG B 1 50 ? 75.421 71.766 26.825 1.00 34.51 117 ARG B CA 1
ATOM 1698 C C . ARG B 1 50 ? 74.675 71.159 28.008 1.00 35.06 117 ARG B C 1
ATOM 1699 O O . ARG B 1 50 ? 74.449 71.826 29.019 1.00 36.36 117 ARG B O 1
ATOM 1707 N N . VAL B 1 51 ? 74.295 69.890 27.882 1.00 35.15 118 VAL B N 1
ATOM 1708 C CA . VAL B 1 51 ? 73.569 69.213 28.951 1.00 35.73 118 VAL B CA 1
ATOM 1709 C C . VAL B 1 51 ? 74.491 68.926 30.135 1.00 35.34 118 VAL B C 1
ATOM 1710 O O . VAL B 1 51 ? 74.162 69.233 31.284 1.00 34.27 118 VAL B O 1
ATOM 1722 N N . GLY B 1 53 ? 77.086 70.430 30.924 1.00 34.30 120 GLY B N 1
ATOM 1723 C CA . GLY B 1 53 ? 77.430 71.699 31.535 1.00 35.34 120 GLY B CA 1
ATOM 1724 C C . GLY B 1 53 ? 76.305 72.262 32.378 1.00 34.71 120 GLY B C 1
ATOM 1725 O O . GLY B 1 53 ? 76.546 72.860 33.422 1.00 33.11 120 GLY B O 1
ATOM 1726 N N . THR B 1 54 ? 75.071 72.077 31.918 1.00 36.10 121 THR B N 1
ATOM 1727 C CA . THR B 1 54 ? 73.908 72.567 32.639 1.00 35.47 121 THR B CA 1
ATOM 1728 C C . THR B 1 54 ? 73.768 71.800 33.946 1.00 36.21 121 THR B C 1
ATOM 1729 O O . THR B 1 54 ? 73.554 72.392 35.000 1.00 37.96 121 THR B O 1
ATOM 1733 N N . ILE B 1 55 ? 73.913 70.485 33.885 1.00 35.84 122 ILE B N 1
ATOM 1734 C CA . ILE B 1 55 ? 73.822 69.674 35.090 1.00 36.16 122 ILE B CA 1
ATOM 1735 C C . ILE B 1 55 ? 74.949 70.015 36.075 1.00 35.81 122 ILE B C 1
ATOM 1736 O O . ILE B 1 55 ? 74.746 70.010 37.286 1.00 35.92 122 ILE B O 1
ATOM 1741 N N . PHE B 1 56 ? 76.137 70.304 35.559 1.00 33.81 123 PHE B N 1
ATOM 1742 C CA . PHE B 1 56 ? 77.268 70.632 36.426 1.00 31.57 123 PHE B CA 1
ATOM 1743 C C . PHE B 1 56 ? 77.004 71.934 37.176 1.00 31.61 123 PHE B C 1
ATOM 1744 O O . PHE B 1 56 ? 77.244 72.023 38.382 1.00 30.23 123 PHE B O 1
ATOM 1752 N N . GLU B 1 57 ? 76.507 72.939 36.463 1.00 30.54 124 GLU B N 1
ATOM 1753 C CA . GLU B 1 57 ? 76.236 74.226 37.082 1.00 34.46 124 GLU B CA 1
ATOM 1754 C C . GLU B 1 57 ? 75.161 74.141 38.160 1.00 36.98 124 GLU B C 1
ATOM 1755 O O . GLU B 1 57 ? 75.353 74.640 39.275 1.00 36.48 124 GLU B O 1
ATOM 1761 N N . LYS B 1 58 ? 74.034 73.513 37.832 1.00 39.53 125 LYS B N 1
ATOM 1762 C CA . LYS B 1 58 ? 72.940 73.380 38.786 1.00 42.10 125 LYS B CA 1
ATOM 1763 C C . LYS B 1 58 ? 73.418 72.684 40.049 1.00 41.17 125 LYS B C 1
ATOM 1764 O O . LYS B 1 58 ? 72.978 73.011 41.140 1.00 42.96 125 LYS B O 1
ATOM 1770 N N . LYS B 1 59 ? 74.331 71.734 39.898 1.00 40.41 126 LYS B N 1
ATOM 1771 C CA . LYS B 1 59 ? 74.872 71.017 41.046 1.00 40.60 126 LYS B CA 1
ATOM 1772 C C . LYS B 1 59 ? 75.692 71.934 41.950 1.00 40.95 126 LYS B C 1
ATOM 1773 O O . LYS B 1 59 ? 75.772 71.709 43.160 1.00 42.00 126 LYS B O 1
ATOM 1779 N N . HIS B 1 60 ? 76.297 72.969 41.371 1.00 39.66 127 HIS B N 1
ATOM 1780 C CA . HIS B 1 60 ? 77.148 73.872 42.146 1.00 38.41 127 HIS B CA 1
ATOM 1781 C C . HIS B 1 60 ? 76.858 75.349 41.908 1.00 36.85 127 HIS B C 1
ATOM 1782 O O . HIS B 1 60 ? 77.772 76.178 41.952 1.00 35.41 127 HIS B O 1
ATOM 1789 N N . ALA B 1 61 ? 75.590 75.676 41.669 1.00 36.07 128 ALA B N 1
ATOM 1790 C CA . ALA B 1 61 ? 75.185 77.054 41.391 1.00 35.79 128 ALA B CA 1
ATOM 1791 C C . ALA B 1 61 ? 75.652 78.056 42.436 1.00 36.45 128 ALA B C 1
ATOM 1792 O O . ALA B 1 61 ? 76.154 79.131 42.090 1.00 35.56 128 ALA B O 1
ATOM 1794 N N . GLU B 1 62 ? 75.478 77.707 43.707 1.00 35.25 129 GLU B N 1
ATOM 1795 C CA . GLU B 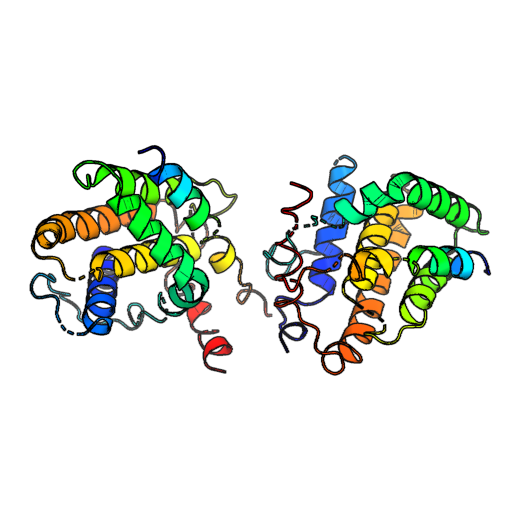1 62 ? 75.877 78.583 44.799 1.00 37.52 129 GLU B CA 1
ATOM 1796 C C . GLU B 1 62 ? 77.378 78.882 44.778 1.00 36.87 129 GLU B C 1
ATOM 1797 O O . GLU B 1 62 ? 77.782 80.040 44.863 1.00 36.03 129 GLU B O 1
ATOM 1799 N N . ASN B 1 63 ? 78.195 77.837 44.663 1.00 38.87 130 ASN B N 1
ATOM 1800 C CA . ASN B 1 63 ? 79.649 77.983 44.625 1.00 38.36 130 ASN B CA 1
ATOM 1801 C C . ASN B 1 63 ? 80.139 78.822 43.445 1.00 36.54 130 ASN B C 1
ATOM 1802 O O . ASN B 1 63 ? 81.063 79.633 43.591 1.00 34.85 130 ASN B O 1
ATOM 1807 N N . PHE B 1 64 ? 79.535 78.621 42.275 1.00 32.56 131 PHE B N 1
ATOM 1808 C CA . PHE B 1 64 ? 79.929 79.384 41.095 1.00 30.32 131 PHE B CA 1
ATOM 1809 C C . PHE B 1 64 ? 79.761 80.864 41.409 1.00 32.24 131 PHE B C 1
ATOM 1810 O O . PHE B 1 64 ? 80.619 81.691 41.067 1.00 29.09 131 PHE B O 1
ATOM 1818 N N . GLU B 1 65 ? 78.658 81.189 42.078 1.00 31.93 132 GLU B N 1
ATOM 1819 C CA . GLU B 1 65 ? 78.368 82.570 42.426 1.00 35.01 132 GLU B CA 1
ATOM 1820 C C . GLU B 1 65 ? 79.450 83.125 43.345 1.00 32.06 132 GLU B C 1
ATOM 1821 O O . GLU B 1 65 ? 79.963 84.219 43.120 1.00 29.97 132 GLU B O 1
ATOM 1827 N N . THR B 1 66 ? 79.790 82.361 44.378 1.00 31.36 133 THR B N 1
ATOM 1828 C CA . THR B 1 66 ? 80.813 82.762 45.336 1.00 30.01 133 THR B CA 1
ATOM 1829 C C . THR B 1 66 ? 82.163 82.887 44.633 1.00 29.25 133 THR B C 1
ATOM 1830 O O . THR B 1 66 ? 82.910 83.832 44.887 1.00 30.14 133 THR B O 1
ATOM 1834 N N . PHE B 1 67 ? 82.478 81.942 43.745 1.00 28.21 134 PHE B N 1
ATOM 1835 C CA . PHE B 1 67 ? 83.745 82.000 43.013 1.00 25.79 134 PHE B CA 1
ATOM 1836 C C . PHE B 1 67 ? 83.814 83.298 42.222 1.00 25.05 134 PHE B C 1
ATOM 1837 O O . PHE B 1 67 ? 84.847 83.974 42.194 1.00 24.12 134 PHE B O 1
ATOM 1845 N N . CYS B 1 68 ? 82.709 83.640 41.568 1.00 23.65 135 CYS B N 1
ATOM 1846 C CA . CYS B 1 68 ? 82.656 84.855 40.766 1.00 26.27 135 CYS B CA 1
ATOM 1847 C C . CYS B 1 68 ? 82.943 86.072 41.630 1.00 28.52 135 CYS B C 1
ATOM 1848 O O . CYS B 1 68 ? 83.687 86.973 41.229 1.00 28.19 135 CYS B O 1
ATOM 1851 N N . GLU B 1 69 ? 82.352 86.085 42.821 1.00 29.84 136 GLU B N 1
ATOM 1852 C CA . GLU B 1 69 ? 82.527 87.182 43.763 1.00 30.89 136 GLU B CA 1
ATOM 1853 C C . GLU B 1 69 ? 83.979 87.310 44.218 1.00 28.15 136 GLU B C 1
ATOM 1854 O O . GLU B 1 69 ? 84.500 88.418 44.344 1.00 27.22 136 GLU B O 1
ATOM 1860 N N . GLN B 1 70 ? 84.637 86.181 44.458 1.00 26.66 137 GLN B N 1
ATOM 1861 C CA . GLN B 1 70 ? 86.033 86.208 44.888 1.00 26.09 137 GLN B CA 1
ATOM 1862 C C . GLN B 1 70 ? 86.923 86.722 43.752 1.00 25.79 137 GLN B C 1
ATOM 1863 O O . GLN B 1 70 ? 87.873 87.470 43.982 1.00 25.24 137 GLN B O 1
ATOM 1869 N N . LEU B 1 71 ? 86.610 86.337 42.520 1.00 26.54 138 LEU B N 1
ATOM 1870 C CA . LEU B 1 71 ? 87.397 86.793 41.376 1.00 26.69 138 LEU B CA 1
ATOM 1871 C C . LEU B 1 71 ? 87.242 88.301 41.192 1.00 26.16 138 LEU B C 1
ATOM 1872 O O . LEU B 1 71 ? 88.188 88.993 40.834 1.00 23.36 138 LEU B O 1
ATOM 1877 N N . LEU B 1 72 ? 86.038 88.802 41.442 1.00 26.34 139 LEU B N 1
ATOM 1878 C CA . LEU B 1 72 ? 85.768 90.228 41.303 1.00 26.71 139 LEU B CA 1
ATOM 1879 C C . LEU B 1 72 ? 86.445 91.030 42.414 1.00 26.66 139 LEU B C 1
ATOM 1880 O O . LEU B 1 72 ? 86.528 92.252 42.335 1.00 26.74 139 LEU B O 1
ATOM 1885 N N . ALA B 1 73 ? 86.932 90.342 43.445 1.00 24.17 140 ALA B N 1
ATOM 1886 C CA . ALA B 1 73 ? 87.596 91.018 44.554 1.00 26.39 140 ALA B CA 1
ATOM 1887 C C . ALA B 1 73 ? 89.095 91.202 44.321 1.00 26.97 140 ALA B C 1
ATOM 1888 O O . ALA B 1 73 ? 89.761 91.908 45.070 1.00 27.26 140 ALA B O 1
ATOM 1890 N N . VAL B 1 74 ? 89.622 90.568 43.281 1.00 30.86 141 VAL B N 1
ATOM 1891 C CA . VAL B 1 74 ? 91.043 90.682 42.952 1.00 31.85 141 VAL B CA 1
ATOM 1892 C C . VAL B 1 74 ? 91.330 92.061 42.349 1.00 34.97 141 VAL B C 1
ATOM 1893 O O . VAL B 1 74 ? 90.624 92.509 41.452 1.00 33.76 141 VAL B O 1
ATOM 1897 N N . PRO B 1 75 ? 92.380 92.745 42.830 1.00 38.46 142 PRO B N 1
ATOM 1898 C CA . PRO B 1 75 ? 92.748 94.076 42.328 1.00 41.37 142 PRO B CA 1
ATOM 1899 C C . PRO B 1 75 ? 92.773 94.196 40.802 1.00 42.65 142 PRO B C 1
ATOM 1900 O O . PRO B 1 75 ? 93.430 93.405 40.121 1.00 42.77 142 PRO B O 1
ATOM 1904 N N . ARG B 1 76 ? 92.052 95.191 40.284 1.00 44.16 143 ARG B N 1
ATOM 1905 C CA . ARG B 1 76 ? 91.971 95.466 38.847 1.00 45.17 143 ARG B CA 1
ATOM 1906 C C . ARG B 1 76 ? 91.205 94.389 38.085 1.00 41.95 143 ARG B C 1
ATOM 1907 O O . ARG B 1 76 ? 91.087 94.458 36.861 1.00 40.65 143 ARG B O 1
ATOM 1915 N N . ILE B 1 77 ? 90.684 93.406 38.812 1.00 37.07 144 ILE B N 1
ATOM 1916 C CA . ILE B 1 77 ? 89.957 92.293 38.209 1.00 34.63 144 ILE B CA 1
ATOM 1917 C C . ILE B 1 77 ? 90.815 91.710 37.089 1.00 33.99 144 ILE B C 1
ATOM 1918 O O . ILE B 1 77 ? 90.376 91.580 35.942 1.00 31.09 144 ILE B O 1
ATOM 1923 N N . SER B 1 78 ? 92.052 91.377 37.442 1.00 33.42 145 SER B N 1
ATOM 1924 C CA . SER B 1 78 ? 93.016 90.807 36.505 1.00 32.43 145 SER B CA 1
ATOM 1925 C C . SER B 1 78 ? 92.575 89.424 36.039 1.00 30.41 145 SER B C 1
ATOM 1926 O O . SER B 1 78 ? 91.865 88.715 36.749 1.00 28.50 145 SER B O 1
ATOM 1929 N N . PHE B 1 79 ? 93.024 89.039 34.851 1.00 29.10 146 PHE B N 1
ATOM 1930 C CA . PHE B 1 79 ? 92.693 87.739 34.282 1.00 27.79 146 PHE B CA 1
ATOM 1931 C C . PHE B 1 79 ? 93.574 86.603 34.831 1.00 27.20 146 PHE B C 1
ATOM 1932 O O . PHE B 1 79 ? 93.177 85.441 34.797 1.00 25.96 146 PHE B O 1
ATOM 1940 N N . SER B 1 80 ? 94.756 86.945 35.339 1.00 26.74 147 SER B N 1
ATOM 1941 C CA . SER B 1 80 ? 95.699 85.959 35.873 1.00 29.01 147 SER B CA 1
ATOM 1942 C C . SER B 1 80 ? 95.105 84.978 36.875 1.00 28.50 147 SER B C 1
ATOM 1943 O O . SER B 1 80 ? 95.336 83.775 36.778 1.00 28.19 147 SER B O 1
ATOM 1946 N N . PRO B 1 81 ? 94.360 85.475 37.871 1.00 28.26 148 PRO B N 1
ATOM 1947 C CA . PRO B 1 81 ? 93.790 84.511 38.819 1.00 28.10 148 PRO B CA 1
ATOM 1948 C C . PRO B 1 81 ? 92.869 83.484 38.159 1.00 27.05 148 PRO B C 1
ATOM 1949 O O . PRO B 1 81 ? 92.764 82.356 38.632 1.00 29.04 148 PRO B O 1
ATOM 1953 N N . TYR B 1 82 ? 92.206 83.849 37.065 1.00 26.79 149 TYR B N 1
ATOM 1954 C CA . TYR B 1 82 ? 91.336 82.872 36.406 1.00 25.10 149 TYR B CA 1
ATOM 1955 C C . TYR B 1 82 ? 92.207 81.763 35.795 1.00 24.97 149 TYR B C 1
ATOM 1956 O O . TYR B 1 82 ? 91.816 80.589 35.786 1.00 22.17 149 TYR B O 1
ATOM 1965 N N . GLN B 1 83 ? 93.383 82.133 35.278 1.00 23.77 150 GLN B N 1
ATOM 1966 C CA . GLN B 1 83 ? 94.281 81.136 34.696 1.00 24.33 150 GLN B CA 1
ATOM 1967 C C . GLN B 1 83 ? 94.744 80.193 35.813 1.00 23.25 150 GLN B C 1
ATOM 1968 O O . GLN B 1 83 ? 94.913 78.996 35.592 1.00 25.68 150 GLN B O 1
ATOM 1974 N N . ASP B 1 84 ? 94.940 80.731 37.015 1.00 22.41 151 ASP B N 1
ATOM 1975 C CA . ASP B 1 84 ? 95.345 79.906 38.151 1.00 23.67 151 ASP B CA 1
ATOM 1976 C C . ASP B 1 84 ? 94.249 78.882 38.440 1.00 24.40 151 ASP B C 1
ATOM 1977 O O . ASP B 1 84 ? 94.531 77.739 38.807 1.00 25.05 151 ASP B O 1
ATOM 1982 N N . VAL B 1 85 ? 92.993 79.292 38.288 1.00 21.24 152 VAL B N 1
ATOM 1983 C CA . VAL B 1 85 ? 91.896 78.362 38.512 1.00 22.25 152 VAL B CA 1
ATOM 1984 C C . VAL B 1 85 ? 92.059 77.204 37.536 1.00 22.16 152 VAL B C 1
ATOM 1985 O O . VAL B 1 85 ? 92.220 76.055 37.940 1.00 22.90 152 VAL B O 1
ATOM 1989 N N . VAL B 1 86 ? 92.044 77.533 36.249 1.00 21.13 153 VAL B N 1
ATOM 1990 C CA . VAL B 1 86 ? 92.154 76.551 35.181 1.00 21.82 153 VAL B CA 1
ATOM 1991 C C . VAL B 1 86 ? 93.366 75.638 35.315 1.00 24.36 153 VAL B C 1
ATOM 1992 O O . VAL B 1 86 ? 93.245 74.421 35.198 1.00 21.04 153 VAL B O 1
ATOM 1996 N N . ARG B 1 87 ? 94.530 76.230 35.560 1.00 27.50 154 ARG B N 1
ATOM 1997 C CA . ARG B 1 87 ? 95.765 75.469 35.690 1.00 29.70 154 ARG B CA 1
ATOM 1998 C C . ARG B 1 87 ? 95.696 74.487 36.852 1.00 29.71 154 ARG B C 1
ATOM 1999 O O . ARG B 1 87 ? 96.167 73.347 36.756 1.00 27.61 154 ARG B O 1
ATOM 2007 N N . THR B 1 88 ? 95.108 74.939 37.954 1.00 30.01 155 THR B N 1
ATOM 2008 C CA . THR B 1 88 ? 94.995 74.117 39.143 1.00 29.49 155 THR B CA 1
ATOM 2009 C C . THR B 1 88 ? 94.124 72.899 38.874 1.00 30.24 155 THR B C 1
ATOM 2010 O O . THR B 1 88 ? 94.470 71.784 39.273 1.00 31.91 155 THR B O 1
ATOM 2014 N N . VAL B 1 89 ? 93.006 73.100 38.188 1.00 29.49 156 VAL B N 1
ATOM 2015 C CA . VAL B 1 89 ? 92.119 71.986 37.877 1.00 30.77 156 VAL B CA 1
ATOM 2016 C C . VAL B 1 89 ? 92.842 70.936 37.034 1.00 33.04 156 VAL B C 1
ATOM 2017 O O . VAL B 1 89 ? 92.618 69.738 37.199 1.00 34.05 156 VAL B O 1
ATOM 2021 N N . GLY B 1 90 ? 93.708 71.389 36.133 1.00 34.81 157 GLY B N 1
ATOM 2022 C CA . GLY B 1 90 ? 94.438 70.467 35.284 1.00 37.00 157 GLY B CA 1
ATOM 2023 C C . GLY B 1 90 ? 95.548 69.734 36.013 1.00 40.57 157 GLY B C 1
ATOM 2024 O O . GLY B 1 90 ? 95.779 68.548 35.760 1.00 39.63 157 GLY B O 1
ATOM 2025 N N . ASN B 1 91 ? 96.226 70.429 36.924 1.00 43.13 158 ASN B N 1
ATOM 2026 C CA . ASN B 1 91 ? 97.327 69.837 37.677 1.00 45.30 158 ASN B CA 1
ATOM 2027 C C . ASN B 1 91 ? 96.922 69.135 38.985 1.00 47.11 158 ASN B C 1
ATOM 2028 O O . ASN B 1 91 ? 97.754 68.580 39.689 1.00 47.85 158 ASN B O 1
ATOM 2033 N N . ALA B 1 92 ? 95.621 69.148 39.269 1.00 50.64 159 ALA B N 1
ATOM 2034 C CA . ALA B 1 92 ? 95.026 68.553 40.481 1.00 53.42 159 ALA B CA 1
ATOM 2035 C C . ALA B 1 92 ? 95.206 67.024 40.361 1.00 55.36 159 ALA B C 1
ATOM 2036 O O . ALA B 1 92 ? 94.623 66.394 39.487 1.00 56.11 159 ALA B O 1
ATOM 2038 N N . GLN B 1 93 ? 95.995 66.408 41.237 1.00 54.64 160 GLN B N 1
ATOM 2039 C CA . GLN B 1 93 ? 96.218 64.969 41.132 1.00 55.84 160 GLN B CA 1
ATOM 2040 C C . GLN B 1 93 ? 95.107 63.929 41.108 1.00 56.72 160 GLN B C 1
ATOM 2041 O O . GLN B 1 93 ? 94.047 64.084 41.724 1.00 53.54 160 GLN B O 1
ATOM 2042 N N . THR B 1 94 ? 95.392 62.837 40.398 1.00 57.99 161 THR B N 1
ATOM 2043 C CA . THR B 1 94 ? 94.474 61.705 40.248 1.00 61.30 161 THR B CA 1
ATOM 2044 C C . THR B 1 94 ? 95.222 60.484 39.686 1.00 65.87 161 THR B C 1
ATOM 2045 O O . THR B 1 94 ? 96.368 60.603 39.241 1.00 66.02 161 THR B O 1
ATOM 2049 N N . ASP B 1 95 ? 94.589 59.312 39.726 1.00 73.16 162 ASP B N 1
ATOM 2050 C CA . ASP B 1 95 ? 95.200 58.103 39.175 1.00 80.26 162 ASP B CA 1
ATOM 2051 C C . ASP B 1 95 ? 94.527 57.794 37.843 1.00 79.59 162 ASP B C 1
ATOM 2052 O O . ASP B 1 95 ? 94.653 56.694 37.301 1.00 79.43 162 ASP B O 1
ATOM 2057 N N . GLN B 1 96 ? 93.806 58.785 37.328 1.00 77.82 163 GLN B N 1
ATOM 2058 C CA . GLN B 1 96 ? 93.115 58.670 36.051 1.00 75.79 163 GLN B CA 1
ATOM 2059 C C . GLN B 1 96 ? 93.656 59.770 35.139 1.00 67.59 163 GLN B C 1
ATOM 2060 O O . GLN B 1 96 ? 94.781 60.227 35.326 1.00 64.06 163 GLN B O 1
ATOM 2066 N N . CYS B 1 97 ? 92.870 60.204 34.160 1.00 59.21 164 CYS B N 1
ATOM 2067 C CA . CYS B 1 97 ? 93.344 61.242 33.250 1.00 52.06 164 CYS B CA 1
ATOM 2068 C C . CYS B 1 97 ? 93.366 62.634 33.876 1.00 48.55 164 CYS B C 1
ATOM 2069 O O . CYS B 1 97 ? 92.361 63.101 34.408 1.00 46.21 164 CYS B O 1
ATOM 2072 N N . PRO B 1 98 ? 94.521 63.316 33.818 1.00 47.59 165 PRO B N 1
ATOM 2073 C CA . PRO B 1 98 ? 94.638 64.663 34.386 1.00 46.87 165 PRO B CA 1
ATOM 2074 C C . PRO B 1 98 ? 93.553 65.578 33.815 1.00 46.11 165 PRO B C 1
ATOM 2075 O O . PRO B 1 98 ? 93.201 66.594 34.413 1.00 46.15 165 PRO B O 1
ATOM 2087 N N . SER B 1 100 ? 90.141 64.570 32.753 1.00 40.30 167 SER B N 1
ATOM 2088 C CA . SER B 1 100 ? 89.029 63.631 32.662 1.00 38.98 167 SER B CA 1
ATOM 2089 C C . SER B 1 100 ? 87.801 64.328 32.082 1.00 37.12 167 SER B C 1
ATOM 2090 O O . SER B 1 100 ? 87.801 65.546 31.908 1.00 35.64 167 SER B O 1
ATOM 2093 N N . TYR B 1 101 ? 86.757 63.557 31.790 1.00 34.64 168 TYR B N 1
ATOM 2094 C CA . TYR B 1 101 ? 85.531 64.136 31.256 1.00 34.24 168 TYR B CA 1
ATOM 2095 C C . TYR B 1 101 ? 84.991 65.132 32.277 1.00 33.06 168 TYR B C 1
ATOM 2096 O O . TYR B 1 101 ? 84.484 66.192 31.916 1.00 32.74 168 TYR B O 1
ATOM 2105 N N . GLY B 1 102 ? 85.107 64.778 33.554 1.00 30.81 169 GLY B N 1
ATOM 2106 C CA . GLY B 1 102 ? 84.622 65.639 34.617 1.00 30.40 169 GLY B CA 1
ATOM 2107 C C . GLY B 1 102 ? 85.294 67.001 34.655 1.00 29.96 169 GLY B C 1
ATOM 2108 O O . GLY B 1 102 ? 84.620 68.026 34.754 1.00 28.47 169 GLY B O 1
ATOM 2109 N N . ARG B 1 103 ? 86.623 67.017 34.586 1.00 29.72 170 ARG B N 1
ATOM 2110 C CA . ARG B 1 103 ? 87.358 68.275 34.614 1.00 29.69 170 ARG B CA 1
ATOM 2111 C C . ARG B 1 103 ? 87.066 69.068 33.343 1.00 29.22 170 ARG B C 1
ATOM 2112 O O . ARG B 1 103 ? 86.885 70.284 33.386 1.00 28.45 170 ARG B O 1
ATOM 2120 N N . LEU B 1 104 ? 87.008 68.373 32.214 1.00 27.89 171 LEU B N 1
ATOM 2121 C CA . LEU B 1 104 ? 86.701 69.020 30.947 1.00 28.50 171 LEU B CA 1
ATOM 2122 C C . LEU B 1 104 ? 85.369 69.756 31.086 1.00 27.30 171 LEU B C 1
ATOM 2123 O O . LEU B 1 104 ? 85.245 70.937 30.744 1.00 26.22 171 LEU B O 1
ATOM 2128 N N . ILE B 1 105 ? 84.375 69.037 31.596 1.00 25.55 172 ILE B N 1
ATOM 2129 C CA . ILE B 1 105 ? 83.037 69.574 31.794 1.00 24.62 172 ILE B CA 1
ATOM 2130 C C . ILE B 1 105 ? 83.033 70.706 32.816 1.00 22.46 172 ILE B C 1
ATOM 2131 O O . ILE B 1 105 ? 82.409 71.745 32.605 1.00 21.79 172 ILE B O 1
ATOM 2136 N N . GLY B 1 106 ? 83.726 70.498 33.926 1.00 22.74 173 GLY B N 1
ATOM 2137 C CA . GLY B 1 106 ? 83.792 71.525 34.953 1.00 23.48 173 GLY B CA 1
ATOM 2138 C C . GLY B 1 106 ? 84.409 72.816 34.441 1.00 23.52 173 GLY B C 1
ATOM 2139 O O . GLY B 1 106 ? 83.927 73.908 34.761 1.00 21.59 173 GLY B O 1
ATOM 2140 N N . LEU B 1 107 ? 85.473 72.701 33.646 1.00 22.91 174 LEU B N 1
ATOM 2141 C CA . LEU B 1 107 ? 86.133 73.886 33.100 1.00 22.35 174 LEU B CA 1
ATOM 2142 C C . LEU B 1 107 ? 85.244 74.636 32.105 1.00 21.56 174 LEU B C 1
ATOM 2143 O O . LEU B 1 107 ? 85.173 75.865 32.121 1.00 19.97 174 LEU B O 1
ATOM 2148 N N . ILE B 1 108 ? 84.555 73.902 31.238 1.00 21.85 175 ILE B N 1
ATOM 2149 C CA . ILE B 1 108 ? 83.698 74.561 30.267 1.00 21.40 175 ILE B CA 1
ATOM 2150 C C . ILE B 1 108 ? 82.447 75.117 30.944 1.00 20.94 175 ILE B C 1
ATOM 2151 O O . ILE B 1 108 ? 82.001 76.223 30.621 1.00 21.54 175 ILE B O 1
ATOM 2156 N N . SER B 1 109 ? 81.895 74.373 31.901 1.00 20.26 176 SER B N 1
ATOM 2157 C CA . SER B 1 109 ? 80.709 74.842 32.607 1.00 22.40 176 SER B CA 1
ATOM 2158 C C . SER B 1 109 ? 81.031 76.105 33.411 1.00 21.64 176 SER B C 1
ATOM 2159 O O . SER B 1 109 ? 80.326 77.106 33.302 1.00 22.59 176 SER B O 1
ATOM 2162 N N . PHE B 1 110 ? 82.092 76.077 34.217 1.00 21.35 177 PHE B N 1
ATOM 2163 C CA . PHE B 1 110 ? 82.436 77.279 34.984 1.00 21.93 177 PHE B CA 1
ATOM 2164 C C . PHE B 1 110 ? 82.784 78.421 34.032 1.00 20.16 177 PHE B C 1
ATOM 2165 O O . PHE B 1 110 ? 82.360 79.556 34.232 1.00 19.62 177 PHE B O 1
ATOM 2173 N N . GLY B 1 111 ? 83.546 78.112 32.988 1.00 18.36 178 GLY B N 1
ATOM 2174 C CA . GLY B 1 111 ? 83.922 79.141 32.033 1.00 20.87 178 GLY B CA 1
ATOM 2175 C C . GLY B 1 111 ? 82.716 79.776 31.362 1.00 20.56 178 GLY B C 1
ATOM 2176 O O . GLY B 1 111 ? 82.682 80.990 31.151 1.00 19.00 178 GLY B O 1
ATOM 2177 N N . GLY B 1 112 ? 81.722 78.956 31.016 1.00 21.83 179 GLY B N 1
ATOM 2178 C CA . GLY B 1 112 ? 80.525 79.489 30.379 1.00 21.15 179 GLY B CA 1
ATOM 2179 C C . GLY B 1 112 ? 79.760 80.388 31.334 1.00 22.42 179 GLY B C 1
ATOM 2180 O O . GLY B 1 112 ? 79.221 81.422 30.943 1.00 22.22 179 GLY B O 1
ATOM 2181 N N . PHE B 1 113 ? 79.719 79.990 32.601 1.00 24.02 180 PHE B N 1
ATOM 2182 C CA . PHE B 1 113 ? 79.029 80.765 33.628 1.00 24.55 180 PHE B CA 1
ATOM 2183 C C . PHE B 1 113 ? 79.700 82.131 33.752 1.00 23.53 180 PHE B C 1
ATOM 2184 O O . PHE B 1 113 ? 79.042 83.170 33.704 1.00 22.91 180 PHE B O 1
ATOM 2192 N N . VAL B 1 114 ? 81.019 82.124 33.903 1.00 22.27 181 VAL B N 1
ATOM 2193 C CA . VAL B 1 114 ? 81.765 83.372 34.022 1.00 21.59 181 VAL B CA 1
ATOM 2194 C C . VAL B 1 114 ? 81.570 84.239 32.792 1.00 22.66 181 VAL B C 1
ATOM 2195 O O . VAL B 1 114 ? 81.389 85.459 32.901 1.00 23.27 181 VAL B O 1
ATOM 2199 N N . ALA B 1 115 ? 81.607 83.623 31.614 1.00 21.77 182 ALA B N 1
ATOM 2200 C CA . ALA B 1 115 ? 81.407 84.385 30.383 1.00 22.81 182 ALA B CA 1
ATOM 2201 C C . ALA B 1 115 ? 80.043 85.082 30.415 1.00 25.05 182 ALA B C 1
ATOM 2202 O O . ALA B 1 115 ? 79.923 86.248 30.040 1.00 26.43 182 ALA B O 1
ATOM 2204 N N . ALA B 1 116 ? 79.015 84.359 30.853 1.00 25.54 183 ALA B N 1
ATOM 2205 C CA . ALA B 1 116 ? 77.673 84.925 30.913 1.00 30.13 183 ALA B CA 1
ATOM 2206 C C . ALA B 1 116 ? 77.628 86.136 31.842 1.00 32.59 183 ALA B C 1
ATOM 2207 O O . ALA B 1 116 ? 77.080 87.179 31.478 1.00 32.48 183 ALA B O 1
ATOM 2209 N N . LYS B 1 117 ? 78.199 86.003 33.037 1.00 33.53 184 LYS B N 1
ATOM 2210 C CA . LYS B 1 117 ? 78.211 87.119 33.982 1.00 37.71 184 LYS B CA 1
ATOM 2211 C C . LYS B 1 117 ? 79.006 88.324 33.477 1.00 35.28 184 LYS B C 1
ATOM 2212 O O . LYS B 1 117 ? 78.548 89.464 33.600 1.00 33.87 184 LYS B O 1
ATOM 2234 N N . GLU B 1 120 ? 77.402 90.871 31.294 1.00 37.16 187 GLU B N 1
ATOM 2235 C CA . GLU B 1 120 ? 76.455 91.766 31.945 1.00 37.71 187 GLU B CA 1
ATOM 2236 C C . GLU B 1 120 ? 77.139 93.090 32.284 1.00 35.88 187 GLU B C 1
ATOM 2237 O O . GLU B 1 120 ? 76.507 94.012 32.795 1.00 35.21 187 GLU B O 1
ATOM 2243 N N . SER B 1 121 ? 78.433 93.177 31.987 1.00 34.87 188 SER B N 1
ATOM 2244 C CA . SER B 1 121 ? 79.208 94.379 32.259 1.00 33.73 188 SER B CA 1
ATOM 2245 C C . SER B 1 121 ? 80.070 94.794 31.075 1.00 35.75 188 SER B C 1
ATOM 2246 O O . SER B 1 121 ? 80.968 94.057 30.660 1.00 37.41 188 SER B O 1
ATOM 2249 N N . VAL B 1 122 ? 79.795 95.981 30.545 1.00 34.98 189 VAL B N 1
ATOM 2250 C CA . VAL B 1 122 ? 80.538 96.533 29.418 1.00 37.58 189 VAL B CA 1
ATOM 2251 C C . VAL B 1 122 ? 82.031 96.545 29.715 1.00 37.33 189 VAL B C 1
ATOM 2252 O O . VAL B 1 122 ? 82.851 96.162 28.880 1.00 39.65 189 VAL B O 1
ATOM 2256 N N . GLU B 1 123 ? 82.367 96.999 30.915 1.00 35.02 190 GLU B N 1
ATOM 2257 C CA . GLU B 1 123 ? 83.747 97.094 31.371 1.00 34.78 190 GLU B CA 1
ATOM 2258 C C . GLU B 1 123 ? 84.501 95.765 31.313 1.00 32.21 190 GLU B C 1
ATOM 2259 O O . GLU B 1 123 ? 85.722 95.745 31.193 1.00 33.14 190 GLU B O 1
ATOM 2265 N N . LEU B 1 124 ? 83.772 94.659 31.396 1.00 31.49 191 LEU B N 1
ATOM 2266 C CA . LEU B 1 124 ? 84.384 93.336 31.388 1.00 31.39 191 LEU B CA 1
ATOM 2267 C C . LEU B 1 124 ? 84.353 92.607 30.043 1.00 31.81 191 LEU B C 1
ATOM 2268 O O . LEU B 1 124 ? 85.098 91.647 29.832 1.00 31.90 191 LEU B O 1
ATOM 2273 N N . GLN B 1 125 ? 83.502 93.073 29.136 1.00 32.35 192 GLN B N 1
ATOM 2274 C CA . GLN B 1 125 ? 83.336 92.453 27.824 1.00 34.63 192 GLN B CA 1
ATOM 2275 C C . GLN B 1 125 ? 84.618 92.249 27.021 1.00 35.32 192 GLN B C 1
ATOM 2276 O O . GLN B 1 125 ? 84.754 91.249 26.313 1.00 35.12 192 GLN B O 1
ATOM 2282 N N . GLY B 1 126 ? 85.556 93.184 27.126 1.00 35.98 193 GLY B N 1
ATOM 2283 C CA . GLY B 1 126 ? 86.804 93.037 26.397 1.00 35.52 193 GLY B CA 1
ATOM 2284 C C . GLY B 1 126 ? 87.550 91.774 26.803 1.00 37.33 193 GLY B C 1
ATOM 2285 O O . GLY B 1 126 ? 88.073 91.042 25.957 1.00 38.72 193 GLY B O 1
ATOM 2286 N N . GLN B 1 127 ? 87.594 91.507 28.104 1.00 34.31 194 GLN B N 1
ATOM 2287 C CA . GLN B 1 127 ? 88.276 90.330 28.613 1.00 33.25 194 GLN B CA 1
ATOM 2288 C C . GLN B 1 127 ? 87.563 89.012 28.284 1.00 31.82 194 GLN B C 1
ATOM 2289 O O . GLN B 1 127 ? 88.027 87.930 28.670 1.00 27.97 194 GLN B O 1
ATOM 2295 N N . VAL B 1 128 ? 86.439 89.084 27.578 1.00 29.31 195 VAL B N 1
ATOM 2296 C CA . VAL B 1 128 ? 85.750 87.850 27.228 1.00 30.27 195 VAL B CA 1
ATOM 2297 C C . VAL B 1 128 ? 86.576 87.095 26.175 1.00 30.46 195 VAL B C 1
ATOM 2298 O O . VAL B 1 128 ? 86.546 85.864 26.123 1.00 29.05 195 VAL B O 1
ATOM 2302 N N . ARG B 1 129 ? 87.338 87.822 25.359 1.00 29.38 196 ARG B N 1
ATOM 2303 C CA . ARG B 1 129 ? 88.154 87.159 24.347 1.00 30.02 196 ARG B CA 1
ATOM 2304 C C . ARG B 1 129 ? 89.243 86.357 25.052 1.00 28.86 196 ARG B C 1
ATOM 2305 O O . ARG B 1 129 ? 89.555 85.235 24.658 1.00 28.96 196 ARG B O 1
ATOM 2313 N N . ASN B 1 130 ? 89.813 86.923 26.111 1.00 26.76 197 ASN B N 1
ATOM 2314 C CA . ASN B 1 130 ? 90.832 86.209 26.866 1.00 25.47 197 ASN B CA 1
ATOM 2315 C C . ASN B 1 130 ? 90.240 84.910 27.416 1.00 23.20 197 ASN B C 1
ATOM 2316 O O . ASN B 1 130 ? 90.817 83.832 27.265 1.00 23.03 197 ASN B O 1
ATOM 2321 N N . LEU B 1 131 ? 89.089 85.027 28.066 1.00 23.47 198 LEU B N 1
ATOM 2322 C CA . LEU B 1 131 ? 88.413 83.879 28.663 1.00 25.22 198 LEU B CA 1
ATOM 2323 C C . LEU B 1 131 ? 88.256 82.728 27.670 1.00 25.19 198 LEU B C 1
ATOM 2324 O O . LEU B 1 131 ? 88.689 81.604 27.932 1.00 23.58 198 LEU B O 1
ATOM 2329 N N . PHE B 1 132 ? 87.641 83.023 26.532 1.00 25.86 199 PHE B N 1
ATOM 2330 C CA . PHE B 1 132 ? 87.402 82.036 25.481 1.00 31.70 199 PHE B CA 1
ATOM 2331 C C . PHE B 1 132 ? 88.684 81.439 24.883 1.00 29.31 199 PHE B C 1
ATOM 2332 O O . PHE B 1 132 ? 88.817 80.216 24.781 1.00 25.65 199 PHE B O 1
ATOM 2340 N N . VAL B 1 133 ? 89.626 82.299 24.506 1.00 26.99 200 VAL B N 1
ATOM 2341 C CA . VAL B 1 133 ? 90.868 81.842 23.903 1.00 25.69 200 VAL B CA 1
ATOM 2342 C C . VAL B 1 133 ? 91.700 80.999 24.842 1.00 24.18 200 VAL B C 1
ATOM 2343 O O . VAL B 1 133 ? 92.129 79.903 24.484 1.00 23.83 200 VAL B O 1
ATOM 2347 N N . TYR B 1 134 ? 91.926 81.502 26.048 1.00 24.60 201 TYR B N 1
ATOM 2348 C CA . TYR B 1 134 ? 92.728 80.768 27.008 1.00 23.79 201 TYR B CA 1
ATOM 2349 C C . TYR B 1 134 ? 92.136 79.419 27.400 1.00 23.28 201 TYR B C 1
ATOM 2350 O O . TYR B 1 134 ? 92.851 78.416 27.483 1.00 22.45 201 TYR B O 1
ATOM 2359 N N . THR B 1 135 ? 90.838 79.399 27.669 1.00 22.15 202 THR B N 1
ATOM 2360 C CA . THR B 1 135 ? 90.176 78.164 28.075 1.00 23.10 202 THR B CA 1
ATOM 2361 C C . THR B 1 135 ? 90.321 77.117 26.980 1.00 23.57 202 THR B C 1
ATOM 2362 O O . THR B 1 135 ? 90.631 75.951 27.242 1.00 22.19 202 THR B O 1
ATOM 2366 N N . SER B 1 136 ? 90.107 77.549 25.747 1.00 24.05 203 SER B N 1
ATOM 2367 C CA . SER B 1 136 ? 90.205 76.661 24.603 1.00 26.60 203 SER B CA 1
ATOM 2368 C C . SER B 1 136 ? 91.627 76.122 24.409 1.00 26.81 203 SER B C 1
ATOM 2369 O O . SER B 1 136 ? 91.821 74.920 24.209 1.00 23.07 203 SER B O 1
ATOM 2372 N N . LEU B 1 137 ? 92.623 77.004 24.470 1.00 27.23 204 LEU B N 1
ATOM 2373 C CA . LEU B 1 137 ? 94.003 76.574 24.282 1.00 27.49 204 LEU B CA 1
ATOM 2374 C C . LEU B 1 137 ? 94.477 75.666 25.408 1.00 27.21 204 LEU B C 1
ATOM 2375 O O . LEU B 1 137 ? 95.179 74.687 25.155 1.00 25.37 204 LEU B O 1
ATOM 2380 N N . PHE B 1 138 ? 94.098 75.969 26.648 1.00 24.19 205 PHE B N 1
ATOM 2381 C CA . PHE B 1 138 ? 94.521 75.114 27.749 1.00 25.67 205 PHE B CA 1
ATOM 2382 C C . PHE B 1 138 ? 93.966 73.694 27.596 1.00 25.46 205 PHE B C 1
ATOM 2383 O O . PHE B 1 138 ? 94.718 72.722 27.624 1.00 24.77 205 PHE B O 1
ATOM 2391 N N . ILE B 1 139 ? 92.653 73.575 27.444 1.00 25.72 206 ILE B N 1
ATOM 2392 C CA . ILE B 1 139 ? 92.032 72.263 27.299 1.00 28.97 206 ILE B CA 1
ATOM 2393 C C . ILE B 1 139 ? 92.576 71.514 26.077 1.00 32.64 206 ILE B C 1
ATOM 2394 O O . ILE B 1 139 ? 92.734 70.293 26.101 1.00 32.16 206 ILE B O 1
ATOM 2399 N N . LYS B 1 140 ? 92.884 72.255 25.020 1.00 35.42 207 LYS B N 1
ATOM 2400 C CA . LYS B 1 140 ? 93.409 71.666 23.793 1.00 39.20 207 LYS B CA 1
ATOM 2401 C C . LYS B 1 140 ? 94.734 70.948 24.056 1.00 39.58 207 LYS B C 1
ATOM 2402 O O . LYS B 1 140 ? 94.931 69.814 23.625 1.00 39.62 207 LYS B O 1
ATOM 2408 N N . THR B 1 141 ? 95.638 71.603 24.772 1.00 41.94 208 THR B N 1
ATOM 2409 C CA . THR B 1 141 ? 96.932 71.004 25.083 1.00 43.72 208 THR B CA 1
ATOM 2410 C C . THR B 1 141 ? 96.801 69.768 25.983 1.00 44.55 208 THR B C 1
ATOM 2411 O O . THR B 1 141 ? 97.396 68.726 25.706 1.00 44.55 208 THR B O 1
ATOM 2415 N N . ARG B 1 142 ? 96.017 69.881 27.052 1.00 43.17 209 ARG B N 1
ATOM 2416 C CA . ARG B 1 142 ? 95.845 68.773 27.987 1.00 43.38 209 ARG B CA 1
ATOM 2417 C C . ARG B 1 142 ? 95.193 67.523 27.401 1.00 43.12 209 ARG B C 1
ATOM 2418 O O . ARG B 1 142 ? 95.484 66.410 27.831 1.00 40.81 209 ARG B O 1
ATOM 2426 N N . ILE B 1 143 ? 94.302 67.689 26.434 1.00 45.28 210 ILE B N 1
ATOM 2427 C CA . ILE B 1 143 ? 93.684 66.520 25.820 1.00 49.01 210 ILE B CA 1
ATOM 2428 C C . ILE B 1 143 ? 94.749 65.833 24.967 1.00 51.99 210 ILE B C 1
ATOM 2429 O O . ILE B 1 143 ? 94.856 64.604 24.943 1.00 50.91 210 ILE B O 1
ATOM 2434 N N . ARG B 1 144 ? 95.545 66.647 24.283 1.00 56.49 211 ARG B N 1
ATOM 2435 C CA . ARG B 1 144 ? 96.611 66.156 23.420 1.00 63.22 211 ARG B CA 1
ATOM 2436 C C . ARG B 1 144 ? 97.546 65.186 24.129 1.00 65.62 211 ARG B C 1
ATOM 2437 O O . ARG B 1 144 ? 97.882 64.132 23.588 1.00 66.30 211 ARG B O 1
ATOM 2445 N N . ASN B 1 145 ? 97.958 65.543 25.342 1.00 69.03 212 ASN B N 1
ATOM 2446 C CA . ASN B 1 145 ? 98.885 64.717 26.110 1.00 71.87 212 ASN B CA 1
ATOM 2447 C C . ASN B 1 145 ? 98.250 63.891 27.227 1.00 69.97 212 ASN B C 1
ATOM 2448 O O . ASN B 1 145 ? 98.918 63.594 28.216 1.00 71.49 212 ASN B O 1
ATOM 2453 N N . ASN B 1 146 ? 96.985 63.504 27.089 1.00 66.32 213 ASN B N 1
ATOM 2454 C CA . ASN B 1 146 ? 96.354 62.728 28.154 1.00 63.10 213 ASN B CA 1
ATOM 2455 C C . ASN B 1 146 ? 95.287 61.710 27.758 1.00 62.06 213 ASN B C 1
ATOM 2456 O O . ASN B 1 146 ? 95.221 60.627 28.339 1.00 62.84 213 ASN B O 1
ATOM 2461 N N . TRP B 1 147 ? 94.455 62.048 26.779 1.00 59.18 214 TRP B N 1
ATOM 2462 C CA . TRP B 1 147 ? 93.369 61.161 26.366 1.00 56.03 214 TRP B CA 1
ATOM 2463 C C . TRP B 1 147 ? 93.725 59.777 25.818 1.00 57.42 214 TRP B C 1
ATOM 2464 O O . TRP B 1 147 ? 93.123 58.778 26.223 1.00 56.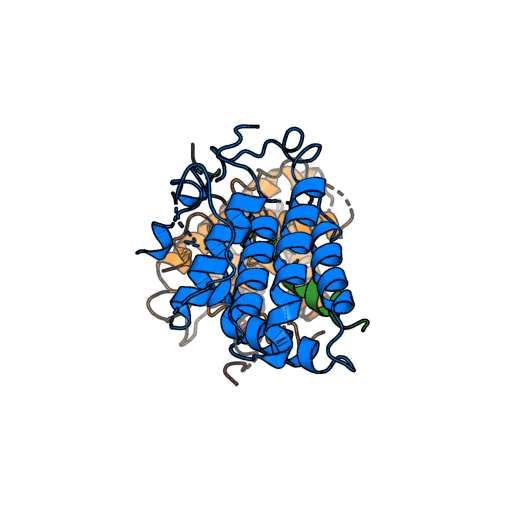02 214 TRP B O 1
ATOM 2475 N N . LYS B 1 148 ? 94.687 59.707 24.903 1.00 58.56 215 LYS B N 1
ATOM 2476 C CA . LYS B 1 148 ? 95.063 58.416 24.356 1.00 61.01 215 LYS B CA 1
ATOM 2477 C C . LYS B 1 148 ? 95.522 57.466 25.446 1.00 61.90 215 LYS B C 1
ATOM 2478 O O . LYS B 1 148 ? 94.992 56.364 25.601 1.00 61.06 215 LYS B O 1
ATOM 2479 N N . GLU B 1 149 ? 96.509 57.913 26.213 1.00 64.01 216 GLU B N 1
ATOM 2480 C CA . GLU B 1 149 ? 97.084 57.135 27.302 1.00 66.65 216 GLU B CA 1
ATOM 2481 C C . GLU B 1 149 ? 96.039 56.570 28.265 1.00 64.70 216 GLU B C 1
ATOM 2482 O O . GLU B 1 149 ? 96.065 55.384 28.588 1.00 65.59 216 GLU B O 1
ATOM 2488 N N . HIS B 1 150 ? 95.121 57.416 28.721 1.00 61.64 217 HIS B N 1
ATOM 2489 C CA . HIS B 1 150 ? 94.085 56.988 29.660 1.00 59.14 217 HIS B CA 1
ATOM 2490 C C . HIS B 1 150 ? 92.800 56.565 28.957 1.00 59.62 217 HIS B C 1
ATOM 2491 O O . HIS B 1 150 ? 91.704 56.658 29.517 1.00 57.65 217 HIS B O 1
ATOM 2498 N N . ASN B 1 151 ? 92.961 56.102 27.722 1.00 61.28 218 ASN B N 1
ATOM 2499 C CA . ASN B 1 151 ? 91.863 55.629 26.888 1.00 63.03 218 ASN B CA 1
ATOM 2500 C C . ASN B 1 151 ? 90.518 56.333 27.037 1.00 60.15 218 ASN B C 1
ATOM 2501 O O . ASN B 1 151 ? 89.511 55.711 27.380 1.00 59.34 218 ASN B O 1
ATOM 2506 N N . ARG B 1 152 ? 90.510 57.632 26.761 1.00 56.76 219 ARG B N 1
ATOM 2507 C CA . ARG B 1 152 ? 89.289 58.425 26.830 1.00 54.21 219 ARG B CA 1
ATOM 2508 C C . ARG B 1 152 ? 88.999 58.907 25.407 1.00 50.09 219 ARG B C 1
ATOM 2509 O O . ARG B 1 152 ? 89.923 59.066 24.606 1.00 49.30 219 ARG B O 1
ATOM 2517 N N . SER B 1 153 ? 87.728 59.122 25.084 1.00 44.50 220 SER B N 1
ATOM 2518 C CA . SER B 1 153 ? 87.364 59.576 23.744 1.00 41.37 220 SER B CA 1
ATOM 2519 C C . SER B 1 153 ? 85.993 60.213 23.748 1.00 38.82 220 SER B C 1
ATOM 2520 O O . SER B 1 153 ? 85.232 60.061 24.707 1.00 38.77 220 SER B O 1
ATOM 2523 N N . TRP B 1 154 ? 85.677 60.917 22.666 1.00 37.00 221 TRP B N 1
ATOM 2524 C CA . TRP B 1 154 ? 84.386 61.572 22.540 1.00 37.15 221 TRP B CA 1
ATOM 2525 C C . TRP B 1 154 ? 83.275 60.551 22.377 1.00 38.28 221 TRP B C 1
ATOM 2526 O O . TRP B 1 154 ? 82.140 60.804 22.766 1.00 37.23 221 TRP B O 1
ATOM 2537 N N . ASP B 1 155 ? 83.603 59.397 21.800 1.00 41.66 222 ASP B N 1
ATOM 2538 C CA . ASP B 1 155 ? 82.604 58.352 21.610 1.00 42.81 222 ASP B CA 1
ATOM 2539 C C . ASP B 1 155 ? 82.225 57.791 22.976 1.00 42.21 222 ASP B C 1
ATOM 2540 O O . ASP B 1 155 ? 81.049 57.597 23.276 1.00 41.31 222 ASP B O 1
ATOM 2545 N N . ASP B 1 156 ? 83.230 57.527 23.802 1.00 41.48 223 ASP B N 1
ATOM 2546 C CA . ASP B 1 156 ? 82.974 57.006 25.134 1.00 42.63 223 ASP B CA 1
ATOM 2547 C C . ASP B 1 156 ? 82.274 58.090 25.945 1.00 43.20 223 ASP B C 1
ATOM 2548 O O . ASP B 1 156 ? 81.351 57.812 26.714 1.00 44.48 223 ASP B O 1
ATOM 2553 N N . PHE B 1 157 ? 82.718 59.330 25.762 1.00 42.57 224 PHE B N 1
ATOM 2554 C CA . PHE B 1 157 ? 82.121 60.473 26.445 1.00 40.75 224 PHE B CA 1
ATOM 2555 C C . PHE B 1 157 ? 80.629 60.467 26.138 1.00 40.49 224 PHE B C 1
ATOM 2556 O O . PHE B 1 157 ? 79.799 60.568 27.039 1.00 40.10 224 PHE B O 1
ATOM 2572 N N . THR B 1 159 ? 78.773 57.990 25.095 1.00 46.43 226 THR B N 1
ATOM 2573 C CA . THR B 1 159 ? 78.141 56.796 25.644 1.00 49.03 226 THR B CA 1
ATOM 2574 C C . THR B 1 159 ? 77.728 57.007 27.095 1.00 48.31 226 THR B C 1
ATOM 2575 O O . THR B 1 159 ? 76.610 56.673 27.488 1.00 47.67 226 THR B O 1
ATOM 2579 N N . LEU B 1 160 ? 78.638 57.565 27.886 1.00 47.44 227 LEU B N 1
ATOM 2580 C CA . LEU B 1 160 ? 78.372 57.812 29.297 1.00 46.50 227 LEU B CA 1
ATOM 2581 C C . LEU B 1 160 ? 77.449 59.005 29.490 1.00 46.48 227 LEU B C 1
ATOM 2582 O O . LEU B 1 160 ? 76.592 59.003 30.373 1.00 45.99 227 LEU B O 1
ATOM 2587 N N . GLY B 1 161 ? 77.619 60.017 28.647 1.00 47.89 228 GLY B N 1
ATOM 2588 C CA . GLY B 1 161 ? 76.794 61.208 28.743 1.00 50.05 228 GLY B CA 1
ATOM 2589 C C . GLY B 1 161 ? 75.317 60.938 28.534 1.00 51.76 228 GLY B C 1
ATOM 2590 O O . GLY B 1 161 ? 74.472 61.522 29.214 1.00 50.37 228 GLY B O 1
ATOM 2591 N N . LYS B 1 162 ? 75.000 60.058 27.589 1.00 53.97 229 LYS B N 1
ATOM 2592 C CA . LYS B 1 162 ? 73.609 59.722 27.302 1.00 56.53 229 LYS B CA 1
ATOM 2593 C C . LYS B 1 162 ? 72.967 59.080 28.524 1.00 55.19 229 LYS B C 1
ATOM 2594 O O . LYS B 1 162 ? 71.892 59.487 28.964 1.00 53.13 229 LYS B O 1
ATOM 2600 N N . GLN B 1 163 ? 73.639 58.075 29.069 1.00 55.23 230 GLN B N 1
ATOM 2601 C CA . GLN B 1 163 ? 73.142 57.380 30.245 1.00 55.84 230 GLN B CA 1
ATOM 2602 C C . GLN B 1 163 ? 72.937 58.341 31.412 1.00 54.70 230 GLN B C 1
ATOM 2603 O O . GLN B 1 163 ? 71.926 58.262 32.112 1.00 52.78 230 GLN B O 1
ATOM 2617 N N . LYS B 1 165 ? 72.471 61.614 31.201 1.00 49.61 232 LYS B N 1
ATOM 2618 C CA . LYS B 1 165 ? 71.444 62.595 30.870 1.00 50.53 232 LYS B CA 1
ATOM 2619 C C . LYS B 1 165 ? 70.075 61.979 31.153 1.00 53.04 232 LYS B C 1
ATOM 2620 O O . LYS B 1 165 ? 69.113 62.684 31.470 1.00 50.62 232 LYS B O 1
ATOM 2626 N N . GLU B 1 166 ? 70.002 60.657 31.024 1.00 56.44 233 GLU B N 1
ATOM 2627 C CA . GLU B 1 166 ? 68.769 59.918 31.258 1.00 62.24 233 GLU B CA 1
ATOM 2628 C C . GLU B 1 166 ? 68.373 59.897 32.729 1.00 63.31 233 GLU B C 1
ATOM 2629 O O . GLU B 1 166 ? 67.192 59.982 33.058 1.00 62.19 233 GLU B O 1
ATOM 2635 N N . ASP B 1 167 ? 69.358 59.788 33.613 1.00 67.34 234 ASP B N 1
ATOM 2636 C CA . ASP B 1 167 ? 69.085 59.759 35.046 1.00 71.19 234 ASP B CA 1
ATOM 2637 C C . ASP B 1 167 ? 68.524 61.075 35.561 1.00 68.68 234 ASP B C 1
ATOM 2638 O O . ASP B 1 167 ? 67.712 61.084 36.485 1.00 67.91 234 ASP B O 1
ATOM 2643 N N . TYR B 1 168 ? 68.955 62.187 34.973 1.00 65.83 235 TYR B N 1
ATOM 2644 C CA . TYR B 1 168 ? 68.464 63.494 35.395 1.00 63.46 235 TYR B CA 1
ATOM 2645 C C . TYR B 1 168 ? 67.220 63.884 34.612 1.00 67.15 235 TYR B C 1
ATOM 2646 O O . TYR B 1 168 ? 66.564 64.877 34.926 1.00 67.11 235 TYR B O 1
ATOM 2655 N N . GLU B 1 169 ? 66.900 63.090 33.594 1.00 73.28 236 GLU B N 1
ATOM 2656 C CA . GLU B 1 169 ? 65.730 63.336 32.757 1.00 79.81 236 GLU B CA 1
ATOM 2657 C C . GLU B 1 169 ? 64.497 62.640 33.331 1.00 81.53 236 GLU B C 1
ATOM 2658 O O . GLU B 1 169 ? 63.416 63.264 33.324 1.00 82.95 236 GLU B O 1
ATOM 2664 N N . SER C 2 18 ? 48.581 53.220 15.922 1.00 79.56 48 SER C N 1
ATOM 2665 C CA . SER C 2 18 ? 49.683 54.075 15.407 1.00 78.55 48 SER C CA 1
ATOM 2666 C C . SER C 2 18 ? 50.308 54.946 16.497 1.00 75.31 48 SER C C 1
ATOM 2667 O O . SER C 2 18 ? 50.592 54.459 17.595 1.00 75.92 48 SER C O 1
ATOM 2670 N N . SER C 2 19 ? 50.506 56.232 16.196 1.00 67.28 49 SER C N 1
ATOM 2671 C CA . SER C 2 19 ? 51.151 57.159 17.120 1.00 56.97 49 SER C CA 1
ATOM 2672 C C . SER C 2 19 ? 52.607 56.704 17.140 1.00 49.13 49 SER C C 1
ATOM 2673 O O . SER C 2 19 ? 53.522 57.494 17.373 1.00 46.58 49 SER C O 1
ATOM 2676 N N . ILE C 2 20 ? 52.805 55.417 16.856 1.00 38.89 50 ILE C N 1
ATOM 2677 C CA . ILE C 2 20 ? 54.129 54.826 16.832 1.00 33.75 50 ILE C CA 1
ATOM 2678 C C . ILE C 2 20 ? 54.948 55.398 15.672 1.00 30.30 50 ILE C C 1
ATOM 2679 O O . ILE C 2 20 ? 56.140 55.600 15.802 1.00 28.75 50 ILE C O 1
ATOM 2684 N N . GLY C 2 21 ? 54.298 55.666 14.546 1.00 28.68 51 GLY C N 1
ATOM 2685 C CA . GLY C 2 21 ? 54.998 56.227 13.406 1.00 29.36 51 GLY C CA 1
ATOM 2686 C C . GLY C 2 21 ? 55.546 57.602 13.727 1.00 29.16 51 GLY C C 1
ATOM 2687 O O . GLY C 2 21 ? 56.639 57.966 13.302 1.00 27.20 51 GLY C O 1
ATOM 2688 N N . TYR C 2 22 ? 54.792 58.374 14.496 1.00 33.41 52 TYR C N 1
ATOM 2689 C CA . TYR C 2 22 ? 55.242 59.710 14.863 1.00 35.58 52 TYR C CA 1
ATOM 2690 C C . TYR C 2 22 ? 56.468 59.656 15.763 1.00 34.11 52 TYR C C 1
ATOM 2691 O O . TYR C 2 22 ? 57.400 60.442 15.591 1.00 33.62 52 TYR C O 1
ATOM 2700 N N . GLU C 2 23 ? 56.491 58.726 16.711 1.00 32.77 53 GLU C N 1
ATOM 2701 C CA . GLU C 2 23 ? 57.642 58.656 17.599 1.00 32.81 53 GLU C CA 1
ATOM 2702 C C . GLU C 2 23 ? 58.829 58.012 16.893 1.00 30.02 53 GLU C C 1
ATOM 2703 O O . GLU C 2 23 ? 59.975 58.394 17.130 1.00 26.69 53 GLU C O 1
ATOM 2709 N N . ILE C 2 24 ? 58.572 57.040 16.022 1.00 25.35 54 ILE C N 1
ATOM 2710 C CA . ILE C 2 24 ? 59.681 56.439 15.288 1.00 25.75 54 ILE C CA 1
ATOM 2711 C C . ILE C 2 24 ? 60.261 57.548 14.404 1.00 24.84 54 ILE C C 1
ATOM 2712 O O . ILE C 2 24 ? 61.476 57.686 14.269 1.00 23.30 54 ILE C O 1
ATOM 2717 N N . GLY C 2 25 ? 59.370 58.346 13.822 1.00 25.56 55 GLY C N 1
ATOM 2718 C CA . GLY C 2 25 ? 59.797 59.426 12.948 1.00 26.33 55 GLY C CA 1
ATOM 2719 C C . GLY C 2 25 ? 60.613 60.488 13.658 1.00 27.30 55 GLY C C 1
ATOM 2720 O O . GLY C 2 25 ? 61.570 61.028 13.092 1.00 27.11 55 GLY C O 1
ATOM 2721 N N . SER C 2 26 ? 60.232 60.798 14.894 1.00 26.86 56 SER C N 1
ATOM 2722 C CA . SER C 2 26 ? 60.948 61.802 15.678 1.00 28.18 56 SER C CA 1
ATOM 2723 C C . SER C 2 26 ? 62.377 61.362 15.903 1.00 28.55 56 SER C C 1
ATOM 2724 O O . SER C 2 26 ? 63.289 62.177 15.856 1.00 29.05 56 SER C O 1
ATOM 2727 N N . LYS C 2 27 ? 62.570 60.070 16.156 1.00 30.33 57 LYS C N 1
ATOM 2728 C CA . LYS C 2 27 ? 63.909 59.539 16.379 1.00 31.81 57 LYS C CA 1
ATOM 2729 C C . LYS C 2 27 ? 64.712 59.529 15.085 1.00 30.58 57 LYS C C 1
ATOM 2730 O O . LYS C 2 27 ? 65.896 59.868 15.085 1.00 29.41 57 LYS C O 1
ATOM 2736 N N . LEU C 2 28 ? 64.067 59.135 13.985 1.00 27.97 58 LEU C N 1
ATOM 2737 C CA . LEU C 2 28 ? 64.738 59.080 12.689 1.00 27.60 58 LEU C CA 1
ATOM 2738 C C . LEU C 2 28 ? 65.232 60.464 12.298 1.00 27.70 58 LEU C C 1
ATOM 2739 O O . LEU C 2 28 ? 66.343 60.610 11.785 1.00 28.20 58 LEU C O 1
ATOM 2744 N N . ALA C 2 29 ? 64.395 61.468 12.539 1.00 24.82 59 ALA C N 1
ATOM 2745 C CA . ALA C 2 29 ? 64.721 62.849 12.210 1.00 28.15 59 ALA C CA 1
ATOM 2746 C C . ALA C 2 29 ? 65.929 63.348 13.004 1.00 29.57 59 ALA C C 1
ATOM 2747 O O . ALA C 2 29 ? 66.787 64.050 12.458 1.00 29.02 59 ALA C O 1
ATOM 2749 N N . ALA C 2 30 ? 66.002 62.987 14.285 1.00 30.08 60 ALA C N 1
ATOM 2750 C CA . ALA C 2 30 ? 67.138 63.398 15.116 1.00 30.49 60 ALA C CA 1
ATOM 2751 C C . ALA C 2 30 ? 68.397 62.719 14.570 1.00 31.78 60 ALA C C 1
ATOM 2752 O O . ALA C 2 30 ? 69.429 63.365 14.373 1.00 32.47 60 ALA C O 1
ATOM 2762 N N . CYS C 2 32 ? 68.844 61.644 11.622 1.00 32.04 62 CYS C N 1
ATOM 2763 C CA . CYS C 2 32 ? 69.079 62.244 10.312 1.00 32.39 62 CYS C CA 1
ATOM 2764 C C . CYS C 2 32 ? 69.791 63.588 10.426 1.00 33.77 62 CYS C C 1
ATOM 2765 O O . CYS C 2 32 ? 70.726 63.871 9.682 1.00 33.45 62 CYS C O 1
ATOM 2768 N N . ASP C 2 33 ? 69.343 64.415 11.363 1.00 35.29 63 ASP C N 1
ATOM 2769 C CA . ASP C 2 33 ? 69.952 65.717 11.562 1.00 35.90 63 ASP C CA 1
ATOM 2770 C C . ASP C 2 33 ? 71.370 65.588 12.097 1.00 35.01 63 ASP C C 1
ATOM 2771 O O . ASP C 2 33 ? 72.245 66.386 11.751 1.00 34.72 63 ASP C O 1
ATOM 2776 N N . ASP C 2 34 ? 71.602 64.580 12.931 1.00 33.91 64 ASP C N 1
ATOM 2777 C CA . ASP C 2 34 ? 72.940 64.358 13.454 1.00 34.58 64 ASP C CA 1
ATOM 2778 C C . ASP C 2 34 ? 73.854 63.980 12.287 1.00 35.23 64 ASP C C 1
ATOM 2779 O O . ASP C 2 34 ? 74.989 64.442 12.217 1.00 38.59 64 ASP C O 1
ATOM 2784 N N . PHE C 2 35 ? 73.365 63.146 11.368 1.00 33.77 65 PHE C N 1
ATOM 2785 C CA . PHE C 2 35 ? 74.179 62.746 10.216 1.00 32.59 65 PHE C CA 1
ATOM 2786 C C . PHE C 2 35 ? 74.473 63.957 9.328 1.00 32.49 65 PHE C C 1
ATOM 2787 O O . PHE C 2 35 ? 75.594 64.127 8.848 1.00 31.10 65 PHE C O 1
ATOM 2795 N N . ASP C 2 36 ? 73.454 64.786 9.109 1.00 31.63 66 ASP C N 1
ATOM 2796 C CA . ASP C 2 36 ? 73.587 65.976 8.279 1.00 33.76 66 ASP C CA 1
ATOM 2797 C C . ASP C 2 36 ? 74.625 66.930 8.875 1.00 36.15 66 ASP C C 1
ATOM 2798 O O . ASP C 2 36 ? 75.502 67.431 8.168 1.00 34.87 66 ASP C O 1
ATOM 2803 N N . ALA C 2 37 ? 74.522 67.172 10.179 1.00 37.52 67 ALA C N 1
ATOM 2804 C CA . ALA C 2 37 ? 75.455 68.055 10.867 1.00 38.80 67 ALA C CA 1
ATOM 2805 C C . ALA C 2 37 ? 76.893 67.600 10.621 1.00 40.04 67 ALA C C 1
ATOM 2806 O O . ALA C 2 37 ? 77.756 68.404 10.267 1.00 40.06 67 ALA C O 1
ATOM 2808 N N . GLN C 2 38 ? 77.147 66.308 10.803 1.00 40.88 68 GLN C N 1
ATOM 2809 C CA . GLN C 2 38 ? 78.483 65.766 10.594 1.00 44.06 68 GLN C CA 1
ATOM 2810 C C . GLN C 2 38 ? 78.949 65.936 9.154 1.00 44.74 68 GLN C C 1
ATOM 2811 O O . GLN C 2 38 ? 80.049 66.423 8.898 1.00 44.15 68 GLN C O 1
ATOM 2833 N N . SER C 2 41 ? 80.020 69.286 7.982 1.00 49.13 71 SER C N 1
ATOM 2834 C CA . SER C 2 41 ? 81.233 69.821 8.594 1.00 49.81 71 SER C CA 1
ATOM 2835 C C . SER C 2 41 ? 82.438 69.719 7.658 1.00 52.59 71 SER C C 1
ATOM 2836 O O . SER C 2 41 ? 83.546 70.113 8.021 1.00 51.56 71 SER C O 1
ATOM 2839 N N . TYR C 2 42 ? 82.229 69.170 6.464 1.00 56.29 72 TYR C N 1
ATOM 2840 C CA . TYR C 2 42 ? 83.308 69.069 5.486 1.00 60.40 72 TYR C CA 1
ATOM 2841 C C . TYR C 2 42 ? 83.243 70.290 4.592 1.00 65.83 72 TYR C C 1
ATOM 2842 O O . TYR C 2 42 ? 84.113 70.522 3.759 1.00 65.04 72 TYR C O 1
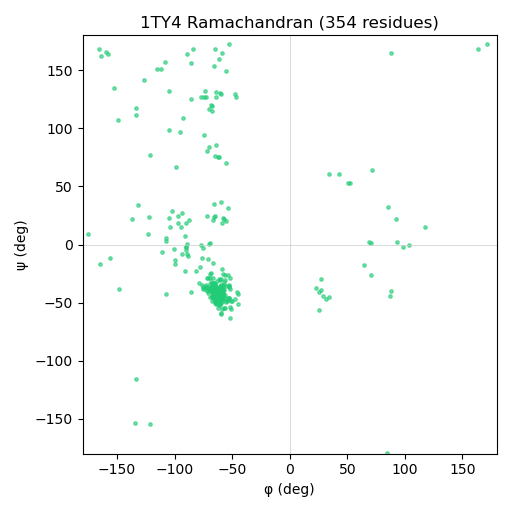ATOM 2851 N N . SER C 2 43 ? 82.173 71.054 4.770 1.00 74.07 73 SER C N 1
ATOM 2852 C CA . SER C 2 43 ? 81.962 72.290 4.039 1.00 82.72 73 SER C CA 1
ATOM 2853 C C . SER C 2 43 ? 82.692 73.281 4.930 1.00 89.55 73 SER C C 1
ATOM 2854 O O . SER C 2 43 ? 82.454 74.490 4.895 1.00 94.51 73 SER C O 1
ATOM 2857 N N . ALA C 2 44 ? 83.595 72.720 5.729 1.00 98.98 74 ALA C N 1
ATOM 2858 C CA . ALA C 2 44 ? 84.390 73.456 6.695 1.00 106.26 74 ALA C CA 1
ATOM 2859 C C . ALA C 2 44 ? 85.881 73.292 6.449 1.00 110.47 74 ALA C C 1
ATOM 2860 O O . ALA C 2 44 ? 86.551 72.537 7.157 1.00 111.63 74 ALA C O 1
ATOM 2862 N N . HIS C 2 45 ? 86.401 73.996 5.451 1.00 112.05 75 HIS C N 1
ATOM 2863 C CA . HIS C 2 45 ? 87.823 73.928 5.142 1.00 114.14 75 HIS C CA 1
ATOM 2864 C C . HIS C 2 45 ? 88.376 75.342 4.937 1.00 114.13 75 HIS C C 1
ATOM 2865 O O . HIS C 2 45 ? 88.393 76.145 5.870 1.00 112.36 75 HIS C O 1
ATOM 2867 N N . ALA C 2 46 ? 88.827 75.631 3.718 1.00 112.60 76 ALA C N 1
ATOM 2868 C CA . ALA C 2 46 ? 89.378 76.936 3.336 1.00 111.78 76 ALA C CA 1
ATOM 2869 C C . ALA C 2 46 ? 90.551 77.429 4.186 1.00 111.41 76 ALA C C 1
ATOM 2870 O O . ALA C 2 46 ? 90.569 78.636 4.517 1.00 110.25 76 ALA C O 1
ATOM 2872 N N . SER D 2 18 ? 98.180 85.947 43.812 1.00 72.83 48 SER D N 1
ATOM 2873 C CA . SER D 2 18 ? 96.836 85.295 43.754 1.00 70.14 48 SER D CA 1
ATOM 2874 C C . SER D 2 18 ? 96.400 84.636 45.085 1.00 67.26 48 SER D C 1
ATOM 2875 O O . SER D 2 18 ? 95.959 85.298 46.041 1.00 66.76 48 SER D O 1
ATOM 2878 N N . SER D 2 19 ? 96.625 83.343 45.142 1.00 60.67 49 SER D N 1
ATOM 2879 C CA . SER D 2 19 ? 96.163 82.382 46.135 1.00 54.50 49 SER D CA 1
ATOM 2880 C C . SER D 2 19 ? 94.644 82.248 46.103 1.00 47.73 49 SER D C 1
ATOM 2881 O O . SER D 2 19 ? 94.157 81.260 46.425 1.00 46.45 49 SER D O 1
ATOM 2884 N N . ILE D 2 20 ? 93.935 83.099 45.558 1.00 40.27 50 ILE D N 1
ATOM 2885 C CA . ILE D 2 20 ? 92.492 82.897 45.368 1.00 35.11 50 ILE D CA 1
ATOM 2886 C C . ILE D 2 20 ? 92.181 81.912 44.222 1.00 30.46 50 ILE D C 1
ATOM 2887 O O . ILE D 2 20 ? 91.251 81.100 44.288 1.00 26.08 50 ILE D O 1
ATOM 2892 N N . GLY D 2 21 ? 92.969 82.003 43.160 1.00 29.58 51 GLY D N 1
ATOM 2893 C CA . GLY D 2 21 ? 92.804 81.121 42.020 1.00 29.85 51 GLY D CA 1
ATOM 2894 C C . GLY D 2 21 ? 93.093 79.678 42.387 1.00 29.96 51 GLY D C 1
ATOM 2895 O O . GLY D 2 21 ? 92.419 78.774 41.900 1.00 27.07 51 GLY D O 1
ATOM 2896 N N . TYR D 2 22 ? 94.093 79.450 43.237 1.00 32.31 52 TYR D N 1
ATOM 2897 C CA . TYR D 2 22 ? 94.420 78.085 43.647 1.00 35.29 52 TYR D CA 1
ATOM 2898 C C . TYR D 2 22 ? 93.263 77.510 44.451 1.00 32.36 52 TYR D C 1
ATOM 2899 O O . TYR D 2 22 ? 92.831 76.387 44.214 1.00 32.16 52 TYR D O 1
ATOM 2908 N N . GLU D 2 23 ? 92.766 78.299 45.399 1.00 31.12 53 GLU D N 1
ATOM 2909 C CA . GLU D 2 23 ? 91.659 77.893 46.261 1.00 30.51 53 GLU D CA 1
ATOM 2910 C C . GLU D 2 23 ? 90.433 77.491 45.440 1.00 27.98 53 GLU D C 1
ATOM 2911 O O . GLU D 2 23 ? 89.887 76.401 45.609 1.00 28.27 53 GLU D O 1
ATOM 2917 N N . ILE D 2 24 ? 89.997 78.387 44.563 1.00 23.45 54 ILE D N 1
ATOM 2918 C CA . ILE D 2 24 ? 88.850 78.122 43.711 1.00 24.16 54 ILE D CA 1
ATOM 2919 C C . ILE D 2 24 ? 89.168 76.921 42.828 1.00 23.79 54 ILE D C 1
ATOM 2920 O O . ILE D 2 24 ? 88.341 76.025 42.652 1.00 23.29 54 ILE D O 1
ATOM 2925 N N . GLY D 2 25 ? 90.382 76.896 42.289 1.00 24.25 55 GLY D N 1
ATOM 2926 C CA . GLY D 2 25 ? 90.774 75.794 41.431 1.00 25.90 55 GLY D CA 1
ATOM 2927 C C . GLY D 2 25 ? 90.722 74.449 42.134 1.00 26.94 55 GLY D C 1
ATOM 2928 O O . GLY D 2 25 ? 90.349 73.435 41.529 1.00 26.33 55 GLY D O 1
ATOM 2929 N N . SER D 2 26 ? 91.095 74.426 43.410 1.00 27.54 56 SER D N 1
ATOM 2930 C CA . SER D 2 26 ? 91.080 73.169 44.159 1.00 30.28 56 SER D CA 1
ATOM 2931 C C . SER D 2 26 ? 89.672 72.655 44.389 1.00 29.56 56 SER D C 1
ATOM 2932 O O . SER D 2 26 ? 89.432 71.455 44.305 1.00 31.11 56 SER D O 1
ATOM 2935 N N . LYS D 2 27 ? 88.741 73.562 44.674 1.00 30.40 57 LYS D N 1
ATOM 2936 C CA . LYS D 2 27 ? 87.351 73.177 44.906 1.00 29.32 57 LYS D CA 1
ATOM 2937 C C . LYS D 2 27 ? 86.676 72.761 43.603 1.00 28.57 57 LYS D C 1
ATOM 2938 O O . LYS D 2 27 ? 85.853 71.846 43.579 1.00 29.66 57 LYS D O 1
ATOM 2944 N N . LEU D 2 28 ? 87.017 73.437 42.513 1.00 28.40 58 LEU D N 1
ATOM 2945 C CA . LEU D 2 28 ? 86.433 73.103 41.221 1.00 25.25 58 LEU D CA 1
ATOM 2946 C C . LEU D 2 28 ? 86.984 71.745 40.784 1.00 26.33 58 LEU D C 1
ATOM 2947 O O . LEU D 2 28 ? 86.282 70.950 40.142 1.00 25.00 58 LEU D O 1
ATOM 2952 N N . ALA D 2 29 ? 88.239 71.480 41.139 1.00 24.18 59 ALA D N 1
ATOM 2953 C CA . ALA D 2 29 ? 88.859 70.205 40.797 1.00 26.62 59 ALA D CA 1
ATOM 2954 C C . ALA D 2 29 ? 88.109 69.076 41.515 1.00 28.48 59 ALA D C 1
ATOM 2955 O O . ALA D 2 29 ? 87.843 68.024 40.926 1.00 28.14 59 ALA D O 1
ATOM 2957 N N . ALA D 2 30 ? 87.770 69.309 42.784 1.00 30.62 60 ALA D N 1
ATOM 2958 C CA . ALA D 2 30 ? 87.049 68.323 43.597 1.00 33.19 60 ALA D CA 1
ATOM 2959 C C . ALA D 2 30 ? 85.648 68.071 43.042 1.00 33.92 60 ALA D C 1
ATOM 2960 O O . ALA D 2 30 ? 85.187 66.930 42.983 1.00 34.11 60 ALA D O 1
ATOM 2970 N N . CYS D 2 32 ? 84.741 68.534 39.981 1.00 34.20 62 CYS D N 1
ATOM 2971 C CA . CYS D 2 32 ? 84.942 67.865 38.700 1.00 33.95 62 CYS D CA 1
ATOM 2972 C C . CYS D 2 32 ? 85.243 66.382 38.872 1.00 35.00 62 CYS D C 1
ATOM 2973 O O . CYS D 2 32 ? 84.752 65.547 38.105 1.00 33.92 62 CYS D O 1
ATOM 2976 N N . ASP D 2 33 ? 86.064 66.054 39.863 1.00 35.98 63 ASP D N 1
ATOM 2977 C CA . ASP D 2 33 ? 86.399 64.659 40.098 1.00 38.42 63 ASP D CA 1
ATOM 2978 C C . ASP D 2 33 ? 85.160 63.886 40.557 1.00 38.40 63 ASP D C 1
ATOM 2979 O O . ASP D 2 33 ? 85.013 62.712 40.228 1.00 39.91 63 ASP D O 1
ATOM 2984 N N . ASP D 2 34 ? 84.265 64.534 41.302 1.00 37.73 64 ASP D N 1
ATOM 2985 C CA . ASP D 2 34 ? 83.046 63.854 41.743 1.00 39.36 64 ASP D CA 1
ATOM 2986 C C . ASP D 2 34 ? 82.141 63.632 40.539 1.00 39.37 64 ASP D C 1
ATOM 2987 O O . ASP D 2 34 ? 81.488 62.592 40.427 1.00 41.51 64 ASP D O 1
ATOM 2992 N N . PHE D 2 35 ? 82.097 64.612 39.640 1.00 37.75 65 PHE D N 1
ATOM 2993 C CA . PHE D 2 35 ? 81.260 64.499 38.451 1.00 37.10 65 PHE D CA 1
ATOM 2994 C C . PHE D 2 35 ? 81.764 63.326 37.617 1.00 37.77 65 PHE D C 1
ATOM 2995 O O . PHE D 2 35 ? 80.985 62.485 37.178 1.00 37.44 65 PHE D O 1
ATOM 3003 N N . ASP D 2 36 ? 83.076 63.269 37.413 1.00 38.39 66 ASP D N 1
ATOM 3004 C CA . ASP D 2 36 ? 83.683 62.198 36.630 1.00 39.41 66 ASP D CA 1
ATOM 3005 C C . ASP D 2 36 ? 83.382 60.817 37.216 1.00 40.79 66 ASP D C 1
ATOM 3006 O O . ASP D 2 36 ? 83.039 59.887 36.488 1.00 41.08 66 ASP D O 1
ATOM 3011 N N . ALA D 2 37 ? 83.517 60.685 38.532 1.00 41.49 67 ALA D N 1
ATOM 3012 C CA . ALA D 2 37 ? 83.241 59.418 39.198 1.00 42.05 67 ALA D CA 1
ATOM 3013 C C . ALA D 2 37 ? 81.801 59.012 38.916 1.00 42.71 67 ALA D C 1
ATOM 3014 O O . ALA D 2 37 ? 81.514 57.849 38.634 1.00 43.13 67 ALA D O 1
ATOM 3016 N N . GLN D 2 38 ? 80.894 59.977 38.995 1.00 42.78 68 GLN D N 1
ATOM 3017 C CA . GLN D 2 38 ? 79.492 59.707 38.733 1.00 44.97 68 GLN D CA 1
ATOM 3018 C C . GLN D 2 38 ? 79.326 59.215 37.291 1.00 48.25 68 GLN D C 1
ATOM 3019 O O . GLN D 2 38 ? 78.544 58.299 37.026 1.00 47.36 68 GLN D O 1
ATOM 3041 N N . SER D 2 41 ? 80.405 55.680 36.680 1.00 59.62 71 SER D N 1
ATOM 3042 C CA . SER D 2 41 ? 79.521 54.675 37.253 1.00 60.90 71 SER D CA 1
ATOM 3043 C C . SER D 2 41 ? 78.490 54.279 36.210 1.00 65.04 71 SER D C 1
ATOM 3044 O O . SER D 2 41 ? 77.423 53.765 36.546 1.00 64.77 71 SER D O 1
ATOM 3047 N N . TYR D 2 42 ? 78.802 54.515 34.941 1.00 71.06 72 TYR D N 1
ATOM 3048 C CA . TYR D 2 42 ? 77.856 54.175 33.896 1.00 78.25 72 TYR D CA 1
ATOM 3049 C C . TYR D 2 42 ? 78.216 53.026 32.980 1.00 84.14 72 TYR D C 1
ATOM 3050 O O . TYR D 2 42 ? 77.407 52.629 32.143 1.00 83.78 72 TYR D O 1
ATOM 3059 N N . SER D 2 43 ? 79.424 52.496 33.115 1.00 91.74 73 SER D N 1
ATOM 3060 C CA . SER D 2 43 ? 79.786 51.329 32.329 1.00 101.31 73 SER D CA 1
ATOM 3061 C C . SER D 2 43 ? 78.928 50.292 33.055 1.00 108.21 73 SER D C 1
ATOM 3062 O O . SER D 2 43 ? 79.405 49.569 33.929 1.00 111.78 73 SER D O 1
ATOM 3065 N N . ALA D 2 44 ? 77.645 50.261 32.703 1.00 116.25 74 ALA D N 1
ATOM 3066 C CA . ALA D 2 44 ? 76.682 49.375 33.346 1.00 120.54 74 ALA D CA 1
ATOM 3067 C C . ALA D 2 44 ? 75.676 48.756 32.382 1.00 123.62 74 ALA D C 1
ATOM 3068 O O . ALA D 2 44 ? 75.185 47.649 32.694 1.00 125.88 74 ALA D O 1
#

CATH classification: 1.10.437.10

Sequence (362 aa):
EEPRLDIEGFVVDYFTHRIRQNGEWFGAPGLPCGVQPEHERVGTIFEKKHAENFETFCEQLLAVPRISFSPYQDVVRTVGNAQTDQCPSYGRLIGLISFGGFVAAKESVELQGQVRNLFVYTSLFIKTRIRNNWKEHNRSWDDFTLGKQKEDYERNDWEEPRLDIEGFVVDYFTHRIRQNGEWFGAPGLPCGVQPEHERVGTIFEKKHAENFETFCEQLLAVPRISFSPYQDVVRTVGNAQTDQCPSYGRLIGLISFGGFVAAKESVELQGQVRNLFVYTSLFIKTRIRNNWKEHNRSWDDFTLGKQKEDYESSIGYEIGSKLAACDDFDAQSYSAHASSIGYEIGSKLAACDDFDAQSYSA